Protein AF-A0A9P6TLX1-F1 (afdb_monomer)

Nearest PDB structures (foldseek):
  4yhc-assembly1_A  TM=6.000E-01  e=4.488E-01  Schizosaccharomyces pombe 972h-
  5grs-assembly1_A  TM=6.109E-01  e=4.770E-01  Schizosaccharomyces pombe 972h-
  4yhc-assembly2_B  TM=6.055E-01  e=6.467E-01  Schizosaccharomyces pombe 972h-
  7rj5-assembly1_G  TM=3.413E-01  e=8.250E-01  Escherichia coli
  7xmj-assembly1_A  TM=4.440E-01  e=4.269E+00  Lactococcus lactis subsp. lactis KF147

Foldseek 3Di:
DDDDDPVNVVVVVVVVVVVVVLVVVVVVVVVVVVVVVVVVVVVVVVLVVVVVVVVVCVVPDDDDPCCVVVVVVVVVVNVVVVVVVVVVVVVVVVVVVVVVVCVVVVVDPVVVVVVVVVVVVVVVVVVVVVVVPDPCPVVVVVVVVVVVVVVVVVVPDDDDPPPPPPPDPQVLVVLVVVCVVPPQDPPWPKDKDWPAPWDDDPFFIWTWMWIDTPQFKIKIWTWTAGPVVQFIDTPDMDIFFPPDDPVCVPDPPQPCVLVVVQVVLVVVQLVVLRVDGHSSSSSLVVLLVSLRNCQQPAAQPQPRHGQHDPDPRPPGHGSKFFDADVVVVVVCVVDPPPPPPPHTGRIHRPVRVVVVVVVVVD

Radius of gyration: 26.81 Å; Cα contacts (8 Å, |Δi|>4): 297; chains: 1; bounding box: 65×45×90 Å

Mean predicted aligned error: 18.92 Å

Sequence (362 aa):
MTTRTLAELEQDIANLEQSLFTASALYFISVFILLLLTGWYKQVSEIRSSLKHFSQLVQEEEKKPNYVNAFTDRLTTVKRELNRLSSETEGLKGTLEYAQQAAEANTFDWPMIKQEIDKDMAEQMNRYEAEKDKPKEVGAVIKSNVDAIYRQISSVVPGRPSSLSAVRSSFITTHIHQWMTSEKPQHVLMHVSYDTPERETFAGSICRVKVSIFKALTAILDLEYDHTSNSLVVHQYEMRSPKEDVSLMVLPNFNTNDTCLLDLLINAALNDMTLTTARESLFCILHWLSSYYNLFVEPCCRCHKRLQFDSPQYKYLPPIVRTWDQKKVANQSDRNLSLTHNTVGLAYHIRCFIERGKVTAQ

Secondary structure (DSSP, 8-state):
-----HHHHHHHHHHHHHHHHHHHHHHHHHHHHHHHHHHHHHHHHHHHHHHHHHHHHHHH----TTHHHHHHHHHHHHHHHHHHHHHHHHHHHHHHHHHHHHHHTT---HHHHHHHHHHHHHHHHHHHHHHHSS-SHHHHHHHHHHHHHHHHHHH------TT--S----HHHHHHHHIIIIIS-TT--EEEEEEEEEEE-SSEEEEEEEEEETTTEEEEEEEEEETTTTEEEEEEEEEE-TT--GGGTT-TTS-HHHHHHHHHHHHHHHHHHTTS-HHHHHHHHHHHHHGGGGTTTSBPTTT--B-----TT-SSS-SEEEE--HHHHHTTTTS-----TTSS-EEEEHHHHHHHHHHTT-

Structure (mmCIF, N/CA/C/O backbone):
data_AF-A0A9P6TLX1-F1
#
_entry.id   AF-A0A9P6TLX1-F1
#
loop_
_atom_site.group_PDB
_atom_site.id
_atom_site.type_symbol
_atom_site.label_atom_id
_atom_site.label_alt_id
_atom_site.label_comp_id
_atom_site.label_asym_id
_atom_site.label_entity_id
_atom_site.label_seq_id
_atom_site.pdbx_PDB_ins_code
_atom_site.Cartn_x
_atom_site.Cartn_y
_atom_site.Cartn_z
_atom_site.occupancy
_atom_site.B_iso_or_equiv
_atom_site.auth_seq_id
_atom_site.auth_comp_id
_atom_site.auth_asym_id
_atom_site.auth_atom_id
_atom_site.pdbx_PDB_model_num
ATOM 1 N N . MET A 1 1 ? 27.155 14.231 -53.778 1.00 43.56 1 MET A N 1
ATOM 2 C CA . MET A 1 1 ? 27.490 13.438 -52.579 1.00 43.56 1 MET A CA 1
ATOM 3 C C . MET A 1 1 ? 28.767 14.018 -52.007 1.00 43.56 1 MET A C 1
ATOM 5 O O . MET A 1 1 ? 29.822 13.820 -52.589 1.00 43.56 1 MET A O 1
ATOM 9 N N . THR A 1 2 ? 28.660 14.841 -50.969 1.00 51.84 2 THR A N 1
ATOM 10 C CA . THR A 1 2 ? 29.812 15.419 -50.270 1.00 51.84 2 THR A CA 1
ATOM 11 C C . THR A 1 2 ? 30.403 14.348 -49.362 1.00 51.84 2 THR A C 1
ATOM 13 O O . THR A 1 2 ? 29.775 13.921 -48.397 1.00 51.84 2 THR A O 1
ATOM 16 N N . THR A 1 3 ? 31.582 13.848 -49.719 1.00 55.00 3 THR A N 1
ATOM 17 C CA . THR A 1 3 ? 32.346 12.913 -48.893 1.00 55.00 3 THR A CA 1
ATOM 18 C C . THR A 1 3 ? 32.903 13.676 -47.699 1.00 55.00 3 THR A C 1
ATOM 20 O O . THR A 1 3 ? 33.810 14.489 -47.870 1.00 55.00 3 THR A O 1
ATOM 23 N N . ARG A 1 4 ? 32.330 13.441 -46.514 1.00 72.94 4 ARG A N 1
ATOM 24 C CA . ARG A 1 4 ? 32.876 13.948 -45.252 1.00 72.94 4 ARG A CA 1
ATOM 25 C C . ARG A 1 4 ? 34.281 13.398 -45.044 1.00 72.94 4 ARG A C 1
ATOM 27 O O . ARG A 1 4 ? 34.541 12.227 -45.325 1.00 72.94 4 ARG A O 1
ATOM 34 N N . THR A 1 5 ? 35.178 14.255 -44.589 1.00 85.38 5 THR A N 1
ATOM 35 C CA . THR A 1 5 ? 36.565 13.872 -44.324 1.00 85.38 5 THR A CA 1
ATOM 36 C C . THR A 1 5 ? 36.666 13.133 -42.989 1.00 85.38 5 THR A C 1
ATOM 38 O O . THR A 1 5 ? 35.830 13.306 -42.103 1.00 85.38 5 THR A O 1
ATOM 41 N N . LEU A 1 6 ? 37.693 12.295 -42.834 1.00 71.62 6 LEU A N 1
ATOM 42 C CA . LEU A 1 6 ? 37.943 11.552 -41.592 1.00 71.62 6 LEU A CA 1
ATOM 43 C C . LEU A 1 6 ? 38.061 12.490 -40.375 1.00 71.62 6 LEU A C 1
ATOM 45 O O . LEU A 1 6 ? 37.517 12.189 -39.320 1.00 71.62 6 LEU A O 1
ATOM 49 N N . ALA A 1 7 ? 38.668 13.665 -40.563 1.00 78.69 7 ALA A N 1
ATOM 50 C CA . ALA A 1 7 ? 38.810 14.684 -39.524 1.00 78.69 7 ALA A CA 1
ATOM 51 C C . ALA A 1 7 ? 37.461 15.267 -39.056 1.00 78.69 7 ALA A C 1
ATOM 53 O O . ALA A 1 7 ? 37.285 15.550 -37.875 1.00 78.69 7 ALA A O 1
ATOM 54 N N . GLU A 1 8 ? 36.483 15.418 -39.956 1.00 74.88 8 GLU A N 1
ATOM 55 C CA . GLU A 1 8 ? 35.132 15.872 -39.587 1.00 74.88 8 GLU A CA 1
ATOM 56 C C . GLU A 1 8 ? 34.390 14.813 -38.760 1.00 74.88 8 GLU A C 1
ATOM 58 O O . GLU A 1 8 ? 33.648 15.150 -37.842 1.00 74.88 8 GLU A O 1
ATOM 63 N N . LEU A 1 9 ? 34.618 13.529 -39.053 1.00 64.44 9 LEU A N 1
ATOM 64 C CA . LEU A 1 9 ? 34.067 12.412 -38.284 1.00 64.44 9 LEU A CA 1
ATOM 65 C C . LEU A 1 9 ? 34.686 12.310 -36.885 1.00 64.44 9 LEU A C 1
ATOM 67 O O . LEU A 1 9 ? 33.959 12.096 -35.919 1.00 64.44 9 LEU A O 1
ATOM 71 N N . GLU A 1 10 ? 35.999 12.495 -36.758 1.00 73.19 10 GLU A N 1
ATOM 72 C CA . GLU A 1 10 ? 36.687 12.500 -35.460 1.00 73.19 10 GLU A CA 1
ATOM 73 C C . GLU A 1 10 ? 36.235 13.675 -34.581 1.00 73.19 10 GLU A C 1
ATOM 75 O O . GLU A 1 10 ? 35.976 13.493 -33.390 1.00 73.19 10 GLU A O 1
ATOM 80 N N . GLN A 1 11 ? 36.045 14.859 -35.173 1.00 77.75 11 GLN A N 1
ATOM 81 C CA . GLN A 1 11 ? 35.513 16.020 -34.459 1.00 77.75 11 GLN A CA 1
ATOM 82 C C . GLN A 1 11 ? 34.060 15.807 -34.003 1.00 77.75 11 GLN A C 1
ATOM 84 O O . GLN A 1 11 ? 33.708 16.169 -32.880 1.00 77.75 11 GLN A O 1
ATOM 89 N N . ASP A 1 12 ? 33.215 15.200 -34.843 1.00 69.12 12 ASP A N 1
ATOM 90 C CA . ASP A 1 12 ? 31.830 14.871 -34.488 1.00 69.12 12 ASP A CA 1
ATOM 91 C C . ASP A 1 12 ? 31.769 13.850 -33.333 1.00 69.12 12 ASP A C 1
ATOM 93 O O . ASP A 1 12 ? 30.927 13.979 -32.442 1.00 69.12 12 ASP A O 1
ATOM 97 N N . ILE A 1 13 ? 32.684 12.872 -33.301 1.00 68.38 13 ILE A N 1
ATOM 98 C CA . ILE A 1 13 ? 32.798 11.892 -32.207 1.00 68.38 13 ILE A CA 1
ATOM 99 C C . ILE A 1 13 ? 33.227 12.577 -30.904 1.00 68.38 13 ILE A C 1
ATOM 101 O O . ILE A 1 13 ? 32.569 12.383 -29.884 1.00 68.38 13 ILE A O 1
ATOM 105 N N . ALA A 1 14 ? 34.249 13.436 -30.936 1.00 72.44 14 ALA A N 1
ATOM 106 C CA . ALA A 1 14 ? 34.689 14.179 -29.752 1.00 72.44 14 ALA A CA 1
ATOM 107 C C . ALA A 1 14 ? 33.572 15.083 -29.188 1.00 72.44 14 ALA A C 1
ATOM 109 O O . ALA A 1 14 ? 33.345 15.137 -27.977 1.00 72.44 14 ALA A O 1
ATOM 110 N N . ASN A 1 15 ? 32.806 15.739 -30.067 1.00 66.75 15 ASN A N 1
ATOM 111 C CA . ASN A 1 15 ? 31.657 16.558 -29.675 1.00 66.75 15 ASN A CA 1
ATOM 112 C C . ASN A 1 15 ? 30.532 15.716 -29.038 1.00 66.75 15 ASN A C 1
ATOM 114 O O . ASN A 1 15 ? 29.885 16.157 -28.080 1.00 66.75 15 ASN A O 1
ATOM 118 N N . LEU A 1 16 ? 30.295 14.503 -29.549 1.00 56.44 16 LEU A N 1
ATOM 119 C CA . LEU A 1 16 ? 29.327 13.555 -28.990 1.00 56.44 16 LEU A CA 1
ATOM 120 C C . LEU A 1 16 ? 29.764 13.031 -27.620 1.00 56.44 16 LEU A C 1
ATOM 122 O O . LEU A 1 16 ? 28.940 12.991 -26.709 1.00 56.44 16 LEU A O 1
ATOM 126 N N . GLU A 1 17 ? 31.038 12.686 -27.444 1.00 60.56 17 GLU A N 1
ATOM 127 C CA . GLU A 1 17 ? 31.587 12.246 -26.155 1.00 60.56 17 GLU A CA 1
ATOM 128 C C . GLU A 1 17 ? 31.472 13.343 -25.093 1.00 60.56 17 GLU A C 1
ATOM 130 O O . GLU A 1 17 ? 31.015 13.084 -23.978 1.00 60.56 17 GLU A O 1
ATOM 135 N N . GLN A 1 18 ? 31.775 14.592 -25.450 1.00 60.31 18 GLN A N 1
ATOM 136 C CA . GLN A 1 18 ? 31.642 15.727 -24.538 1.00 60.31 18 GLN A CA 1
ATOM 137 C C . GLN A 1 18 ? 30.174 16.043 -24.195 1.00 60.31 18 GLN A C 1
ATOM 139 O O . GLN A 1 18 ? 29.848 16.369 -23.047 1.00 60.31 18 GLN A O 1
ATOM 144 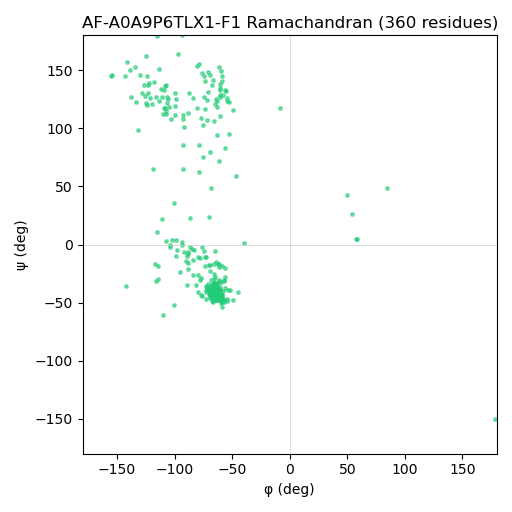N N . SER A 1 19 ? 29.259 15.880 -25.154 1.00 57.75 19 SER A N 1
ATOM 145 C CA . SER A 1 19 ? 27.812 16.021 -24.925 1.00 57.75 19 SER A CA 1
ATOM 146 C C . SER A 1 19 ? 27.257 14.900 -24.036 1.00 57.75 19 SER A C 1
ATOM 148 O O . SER A 1 19 ? 26.428 15.138 -23.158 1.00 57.75 19 SER A O 1
ATOM 150 N N . LEU A 1 20 ? 27.742 13.668 -24.214 1.00 51.44 20 LEU A N 1
ATOM 151 C CA . LEU A 1 20 ? 27.371 12.528 -23.377 1.00 51.44 20 LEU A CA 1
ATOM 152 C C . LEU A 1 20 ? 27.901 12.697 -21.943 1.00 51.44 20 LEU A C 1
ATOM 154 O O . LEU A 1 20 ? 27.193 12.417 -20.975 1.00 51.44 20 LEU A O 1
ATOM 158 N N . PHE A 1 21 ? 29.123 13.214 -21.804 1.00 59.19 21 PHE A N 1
ATOM 159 C CA . PHE A 1 21 ? 29.756 13.475 -20.515 1.00 59.19 21 PHE A CA 1
ATOM 160 C C . PHE A 1 21 ? 29.020 14.566 -19.725 1.00 59.19 21 PHE A C 1
ATOM 162 O O . PHE A 1 21 ? 28.679 14.364 -18.559 1.00 59.19 21 PHE A O 1
ATOM 169 N N . THR A 1 22 ? 28.676 15.684 -20.367 1.00 56.53 22 THR A N 1
ATOM 170 C CA . THR A 1 22 ? 27.890 16.767 -19.745 1.00 56.53 22 THR A CA 1
ATOM 171 C C . THR A 1 22 ? 26.482 16.320 -19.343 1.00 56.53 22 THR A C 1
ATOM 173 O O . THR A 1 22 ? 26.033 16.633 -18.239 1.00 56.53 22 THR A O 1
ATOM 176 N N . ALA A 1 23 ? 25.811 15.510 -20.169 1.00 51.44 23 ALA A N 1
ATOM 177 C CA . ALA A 1 23 ? 24.531 14.898 -19.809 1.00 51.44 23 ALA A CA 1
ATOM 178 C C . ALA A 1 23 ? 24.647 13.965 -18.589 1.00 51.44 23 ALA A C 1
ATOM 180 O O . ALA A 1 23 ? 23.774 13.971 -17.719 1.00 51.44 23 ALA A O 1
ATOM 181 N N . SER A 1 24 ? 25.739 13.198 -18.484 1.00 52.19 24 SER A N 1
ATOM 182 C CA . SER A 1 24 ? 25.990 12.337 -17.324 1.00 52.19 24 SER A CA 1
ATOM 183 C C . SER A 1 24 ? 26.257 13.143 -16.045 1.00 52.19 24 SER A C 1
ATOM 185 O O . SER A 1 24 ? 25.710 12.817 -14.994 1.00 52.19 24 SER A O 1
ATOM 187 N N . ALA A 1 25 ? 27.002 14.250 -16.132 1.00 53.91 25 ALA A N 1
ATOM 188 C CA . ALA A 1 25 ? 27.287 15.126 -14.997 1.00 53.91 25 ALA A CA 1
ATOM 189 C C . ALA A 1 25 ? 26.014 15.804 -14.461 1.00 53.91 25 ALA A C 1
ATOM 191 O O . ALA A 1 25 ? 25.768 15.792 -13.255 1.00 53.91 25 ALA A O 1
ATOM 192 N N . LEU A 1 26 ? 25.152 16.311 -15.351 1.00 55.75 26 LEU A N 1
ATOM 193 C CA . LEU A 1 26 ? 23.843 16.861 -14.976 1.00 55.75 26 LEU A CA 1
ATOM 194 C C . LEU A 1 26 ? 22.947 15.807 -14.309 1.00 55.75 26 LEU A C 1
ATOM 196 O O . LEU A 1 26 ? 22.238 16.113 -13.349 1.00 55.75 26 LEU A O 1
ATOM 200 N N . TYR A 1 27 ? 23.015 14.555 -14.769 1.00 54.84 27 TYR A N 1
ATOM 201 C CA . TYR A 1 27 ? 22.308 13.442 -14.142 1.00 54.84 27 TYR A CA 1
ATOM 202 C C . TYR A 1 27 ? 22.817 13.171 -12.717 1.00 54.84 27 TYR A C 1
ATOM 204 O O . TYR A 1 27 ? 22.006 13.111 -11.794 1.00 54.84 27 TYR A O 1
ATOM 212 N N . PHE A 1 28 ? 24.134 13.096 -12.495 1.00 52.78 28 PHE A N 1
ATOM 213 C CA . PHE A 1 28 ? 24.703 12.905 -11.152 1.00 52.78 28 PHE A CA 1
ATOM 214 C C . PHE A 1 28 ? 24.374 14.055 -10.194 1.00 52.78 28 PHE A C 1
ATOM 216 O O . PHE A 1 28 ? 24.001 13.798 -9.049 1.00 52.78 28 PHE A O 1
ATOM 223 N N . ILE A 1 29 ? 24.423 15.304 -10.665 1.00 57.22 29 ILE A N 1
ATOM 224 C CA . ILE A 1 29 ? 24.009 16.475 -9.878 1.00 57.22 29 ILE A CA 1
ATOM 225 C C . ILE A 1 29 ? 22.524 16.362 -9.502 1.00 57.22 29 ILE A C 1
ATOM 227 O O . ILE A 1 29 ? 22.170 16.562 -8.342 1.00 57.22 29 ILE A O 1
ATOM 231 N N . SER A 1 30 ? 21.654 15.963 -10.437 1.00 54.34 30 SER A N 1
ATOM 232 C CA . SER A 1 30 ? 20.223 15.777 -10.154 1.00 54.34 30 SER A CA 1
ATOM 233 C C . SER A 1 30 ? 19.955 14.678 -9.116 1.00 54.34 30 SER A C 1
ATOM 235 O O . SER A 1 30 ? 19.108 14.855 -8.242 1.00 54.34 30 SER A O 1
ATOM 237 N N . VAL A 1 31 ? 20.714 13.576 -9.160 1.00 53.16 31 VAL A N 1
ATOM 238 C CA . VAL A 1 31 ? 20.614 12.464 -8.201 1.00 53.16 31 VAL A CA 1
ATOM 239 C C . VAL A 1 31 ? 21.114 12.890 -6.822 1.00 53.16 31 VAL A C 1
ATOM 241 O O . VAL A 1 31 ? 20.471 12.585 -5.821 1.00 53.16 31 VAL A O 1
ATOM 244 N N . PHE A 1 32 ? 22.217 13.638 -6.755 1.00 59.06 32 PHE A N 1
ATOM 245 C CA . PHE A 1 32 ? 22.746 14.166 -5.500 1.00 59.06 32 PHE A CA 1
ATOM 246 C C . PHE A 1 32 ? 21.782 15.171 -4.853 1.00 59.06 32 PHE A C 1
ATOM 248 O O . PHE A 1 32 ? 21.512 15.082 -3.656 1.00 59.06 32 PHE A O 1
ATOM 255 N N . ILE A 1 33 ? 21.175 16.059 -5.650 1.00 60.38 33 ILE A N 1
ATOM 256 C CA . ILE A 1 33 ? 20.108 16.961 -5.192 1.00 60.38 33 ILE A CA 1
ATOM 257 C C . ILE A 1 33 ? 18.911 16.156 -4.673 1.00 60.38 33 ILE A C 1
ATOM 259 O O . ILE A 1 33 ? 18.390 16.471 -3.607 1.00 60.38 33 ILE A O 1
ATOM 263 N N . LEU A 1 34 ? 18.492 15.089 -5.365 1.00 55.72 34 LEU A N 1
ATOM 264 C CA . LEU A 1 34 ? 17.408 14.220 -4.895 1.00 55.72 34 LEU A CA 1
ATOM 265 C C . LEU A 1 34 ? 17.742 13.550 -3.554 1.00 55.72 34 LEU A C 1
ATOM 267 O O . LEU A 1 34 ? 16.900 13.537 -2.659 1.00 55.72 34 LEU A O 1
ATOM 271 N N . LEU A 1 35 ? 18.963 13.040 -3.383 1.00 52.59 35 LEU A N 1
ATOM 272 C CA . LEU A 1 35 ? 19.410 12.432 -2.126 1.00 52.59 35 LEU A CA 1
ATOM 273 C C . LEU A 1 35 ? 19.424 13.455 -0.980 1.00 52.59 35 LEU A C 1
ATOM 275 O O . LEU A 1 35 ? 18.882 13.174 0.091 1.00 52.59 35 LEU A O 1
ATOM 279 N N . LEU A 1 36 ? 19.932 14.667 -1.220 1.00 56.72 36 LEU A N 1
ATOM 280 C CA . LEU A 1 36 ? 19.876 15.764 -0.249 1.00 56.72 36 LEU A CA 1
ATOM 281 C C . LEU A 1 36 ? 18.432 16.145 0.104 1.00 56.72 36 LEU A C 1
ATOM 283 O O . LEU A 1 36 ? 18.104 16.291 1.282 1.00 56.72 36 LEU A O 1
ATOM 287 N N . LEU A 1 37 ? 17.544 16.231 -0.891 1.00 55.22 37 LEU A N 1
ATOM 288 C CA . LEU A 1 37 ? 16.126 16.523 -0.680 1.00 55.22 37 LEU A CA 1
ATOM 289 C C . LEU A 1 37 ? 15.418 15.416 0.110 1.00 55.22 37 LEU A C 1
ATOM 291 O O . LEU A 1 37 ? 14.576 15.733 0.943 1.00 55.22 37 LEU A O 1
ATOM 295 N N . THR A 1 38 ? 15.760 14.138 -0.087 1.00 54.38 38 THR A N 1
ATOM 296 C CA . THR A 1 38 ? 15.181 13.035 0.707 1.00 54.38 38 THR A CA 1
ATOM 297 C C . THR A 1 38 ? 15.646 13.053 2.164 1.00 54.38 38 THR A C 1
ATOM 299 O O . THR A 1 38 ? 14.831 12.850 3.066 1.00 54.38 38 THR A O 1
ATOM 302 N N . GLY A 1 39 ? 16.925 13.362 2.414 1.00 59.72 39 GLY A N 1
ATOM 303 C CA . GLY A 1 39 ? 17.450 13.556 3.768 1.00 59.72 39 GLY A CA 1
ATOM 304 C C . GLY A 1 39 ? 16.779 14.736 4.473 1.00 59.72 39 GLY A C 1
ATOM 305 O O . GLY A 1 39 ? 16.329 14.610 5.613 1.00 59.72 39 GLY A O 1
ATOM 306 N N . TRP A 1 40 ? 16.617 15.849 3.756 1.00 64.12 40 TRP A N 1
ATOM 307 C CA . TRP A 1 40 ? 15.911 17.032 4.243 1.00 64.12 40 TRP A CA 1
ATOM 308 C C . TRP A 1 40 ? 14.426 16.749 4.504 1.00 64.12 40 TRP A C 1
ATOM 310 O O . TRP A 1 40 ? 13.895 17.103 5.554 1.00 64.12 40 TRP A O 1
ATOM 320 N N . TYR A 1 41 ? 13.760 16.025 3.602 1.00 53.66 41 TYR A N 1
ATOM 321 C CA . TYR A 1 41 ? 12.360 15.632 3.754 1.00 53.66 41 TYR A CA 1
ATOM 322 C C . TYR A 1 41 ? 12.138 14.768 5.000 1.00 53.66 41 TYR A C 1
ATOM 324 O O . TYR A 1 41 ? 11.163 14.970 5.724 1.00 53.66 41 TYR A O 1
ATOM 332 N N . LYS A 1 42 ? 13.065 13.849 5.303 1.00 62.09 42 LYS A N 1
ATOM 333 C CA . LYS A 1 42 ? 13.020 13.034 6.523 1.00 62.09 42 LYS A CA 1
ATOM 334 C C . LYS A 1 42 ? 13.105 13.899 7.785 1.00 62.09 42 LYS A C 1
ATOM 336 O O . LYS A 1 42 ? 12.259 13.759 8.665 1.00 62.09 42 LYS A O 1
ATOM 341 N N . GLN A 1 43 ? 14.050 14.839 7.837 1.00 63.03 43 GLN A N 1
ATOM 342 C CA . GLN A 1 43 ? 14.188 15.770 8.964 1.00 63.03 43 GLN A CA 1
ATOM 343 C C . GLN A 1 43 ? 12.948 16.664 9.126 1.00 63.03 43 GLN A C 1
ATOM 345 O O . GLN A 1 43 ? 12.421 16.813 10.227 1.00 63.03 43 GLN A O 1
ATOM 350 N N . VAL A 1 44 ? 12.413 17.205 8.026 1.00 59.09 44 VAL A N 1
ATOM 351 C CA . VAL A 1 44 ? 11.178 18.009 8.033 1.00 59.09 44 VAL A CA 1
ATOM 352 C C . VAL A 1 44 ? 9.973 17.186 8.503 1.00 59.09 44 VAL A C 1
ATOM 354 O O . VAL A 1 44 ? 9.141 17.683 9.266 1.00 59.09 44 VAL A O 1
ATOM 357 N N . SER A 1 45 ? 9.884 15.916 8.102 1.00 58.25 45 SER A N 1
ATOM 358 C CA . SER A 1 45 ? 8.836 14.991 8.544 1.00 58.25 45 SER A CA 1
ATOM 359 C C . SER A 1 45 ? 8.917 14.695 10.047 1.00 58.25 45 SER A C 1
ATOM 361 O O . SER A 1 45 ? 7.890 14.703 10.728 1.00 58.25 45 SER A O 1
ATOM 363 N N . GLU A 1 46 ? 10.118 14.497 10.597 1.00 63.62 46 GLU A N 1
ATOM 364 C CA . GLU A 1 46 ? 10.340 14.292 12.038 1.00 63.62 46 GLU A CA 1
ATOM 365 C C . GLU A 1 46 ? 9.931 15.525 12.864 1.00 63.62 46 GLU A C 1
ATOM 367 O O . GLU A 1 46 ? 9.265 15.400 13.898 1.00 63.62 46 GLU A O 1
ATOM 372 N N . ILE A 1 47 ? 10.234 16.731 12.372 1.00 61.75 47 ILE A N 1
ATOM 373 C CA . ILE A 1 47 ? 9.810 17.998 12.992 1.00 61.75 47 ILE A CA 1
ATOM 374 C C . ILE A 1 47 ? 8.292 18.145 12.941 1.00 61.75 47 ILE A C 1
ATOM 376 O O . ILE A 1 47 ? 7.669 18.499 13.940 1.00 61.75 47 ILE A O 1
ATOM 380 N N . ARG A 1 48 ? 7.677 17.857 11.789 1.00 61.56 48 ARG A N 1
ATOM 381 C CA . ARG A 1 48 ? 6.224 17.945 11.610 1.00 61.56 48 ARG A CA 1
ATOM 382 C C . ARG A 1 48 ? 5.490 16.954 12.512 1.00 61.56 48 ARG A C 1
ATOM 384 O O . ARG A 1 48 ? 4.474 17.316 13.100 1.00 61.56 48 ARG A O 1
ATOM 391 N N . SER A 1 49 ? 6.026 15.744 12.656 1.00 62.47 49 SER A N 1
ATOM 392 C CA . SER A 1 49 ? 5.532 14.734 13.595 1.00 62.47 49 SER A CA 1
ATOM 393 C C . SER A 1 49 ? 5.647 15.218 15.045 1.00 62.47 49 SER A C 1
ATOM 395 O O . SER A 1 49 ? 4.661 15.203 15.782 1.00 62.47 49 SER A O 1
ATOM 397 N N . SER A 1 50 ? 6.801 15.777 15.424 1.00 61.72 50 SER A N 1
ATOM 398 C CA . SER A 1 50 ? 7.033 16.345 16.761 1.00 61.72 50 SER A CA 1
ATOM 399 C C . SER A 1 50 ? 6.100 17.523 17.073 1.00 61.72 50 SER A C 1
ATOM 401 O O . SER A 1 50 ? 5.564 17.617 18.175 1.00 61.72 50 SER A O 1
ATOM 403 N N . LEU A 1 51 ? 5.840 18.397 16.095 1.00 58.00 51 LEU A N 1
ATOM 404 C CA . LEU A 1 51 ? 4.884 19.506 16.197 1.00 58.00 51 LEU A CA 1
ATOM 405 C C . LEU A 1 51 ? 3.437 19.023 16.310 1.00 58.00 51 LEU A C 1
ATOM 407 O O . LEU A 1 51 ? 2.668 19.582 17.088 1.00 58.00 51 LEU A O 1
ATOM 411 N N . LYS A 1 52 ? 3.060 17.984 15.558 1.00 64.44 52 LYS A N 1
ATOM 412 C CA . LYS A 1 52 ? 1.723 17.384 15.634 1.00 64.44 52 LYS A CA 1
ATOM 413 C C . LYS A 1 52 ? 1.498 16.733 16.998 1.00 64.44 52 LYS A C 1
ATOM 415 O O . LYS A 1 52 ? 0.473 16.991 17.622 1.00 64.44 52 LYS A O 1
ATOM 420 N N . HIS A 1 53 ? 2.487 15.989 17.496 1.00 64.62 53 HIS A N 1
ATOM 421 C CA . HIS A 1 53 ? 2.450 15.402 18.832 1.00 64.62 53 HIS A CA 1
ATOM 422 C C . HIS A 1 53 ? 2.376 16.482 19.922 1.00 64.62 53 HIS A C 1
ATOM 424 O O . HIS A 1 53 ? 1.566 16.375 20.841 1.00 64.62 53 HIS A O 1
ATOM 430 N N . PHE A 1 54 ? 3.158 17.557 19.790 1.00 58.44 54 PHE A N 1
ATOM 431 C CA . PHE A 1 54 ? 3.095 18.712 20.686 1.00 58.44 54 PHE A CA 1
ATOM 432 C C . PHE A 1 54 ? 1.711 19.375 20.668 1.00 58.44 54 PHE A C 1
ATOM 434 O O . PHE A 1 54 ? 1.155 19.658 21.725 1.00 58.44 54 PHE A O 1
ATOM 441 N N . SER A 1 55 ? 1.122 19.573 19.486 1.00 60.94 55 SER A N 1
ATOM 442 C CA . SER A 1 55 ? -0.221 20.142 19.341 1.00 60.94 55 SER A CA 1
ATOM 443 C C . SER A 1 55 ? -1.303 19.265 19.977 1.00 60.94 55 SER A C 1
ATOM 445 O O . SER A 1 55 ? -2.224 19.804 20.581 1.00 60.94 55 SER A O 1
ATOM 447 N N . GLN A 1 56 ? -1.199 17.939 19.852 1.00 64.19 56 GLN A N 1
ATOM 448 C CA . GLN A 1 56 ? -2.126 16.990 20.478 1.00 64.19 56 GLN A CA 1
ATOM 449 C C . GLN A 1 56 ? -1.987 16.998 22.005 1.00 64.19 56 GLN A C 1
ATOM 451 O O . GLN A 1 56 ? -2.982 17.136 22.707 1.00 64.19 56 GLN A O 1
ATOM 456 N N . LEU A 1 57 ? -0.759 16.993 22.532 1.00 59.31 57 LEU A N 1
ATOM 457 C CA . LEU A 1 57 ? -0.511 17.082 23.977 1.00 59.31 57 LEU A CA 1
ATOM 458 C C . LEU A 1 57 ? -1.050 18.381 24.592 1.00 59.31 57 LEU A C 1
ATOM 460 O O . LEU A 1 57 ? -1.619 18.362 25.679 1.00 59.31 57 LEU A O 1
ATOM 464 N N . VAL A 1 58 ? -0.911 19.508 23.887 1.00 57.94 58 VAL A N 1
ATOM 465 C CA . VAL A 1 58 ? -1.463 20.808 24.312 1.00 57.94 58 VAL A CA 1
ATOM 466 C C . VAL A 1 58 ? -2.996 20.801 24.330 1.00 57.94 58 VAL A C 1
ATOM 468 O O . VAL A 1 58 ? -3.601 21.517 25.126 1.00 57.94 58 VAL A O 1
ATOM 471 N N . GLN A 1 59 ? -3.634 20.006 23.469 1.00 63.06 59 GLN A N 1
ATOM 472 C CA . GLN A 1 59 ? -5.090 19.845 23.443 1.00 63.06 59 GLN A CA 1
ATOM 473 C C . GLN A 1 59 ? -5.600 18.876 24.523 1.00 63.06 59 GLN A C 1
ATOM 475 O O . GLN A 1 59 ? -6.738 19.022 24.967 1.00 63.06 59 GLN A O 1
ATOM 480 N N . GLU A 1 60 ? -4.771 17.924 24.959 1.00 63.31 60 GLU A N 1
ATOM 481 C CA . GLU A 1 60 ? -5.139 16.850 25.891 1.00 63.31 60 GLU A CA 1
ATOM 482 C C . GLU A 1 60 ? -4.814 17.147 27.374 1.00 63.31 60 GLU A C 1
ATOM 484 O O . GLU A 1 60 ? -5.447 16.573 28.261 1.00 63.31 60 GLU A O 1
ATOM 489 N N . GLU A 1 61 ? -3.859 18.034 27.693 1.00 59.22 61 GLU A N 1
ATOM 490 C CA . GLU A 1 61 ? -3.449 18.295 29.086 1.00 59.22 61 GLU A CA 1
ATOM 491 C C . GLU A 1 61 ? -4.400 19.260 29.840 1.00 59.22 61 GLU A C 1
ATOM 493 O O . GLU A 1 61 ? -4.516 20.450 29.535 1.00 59.22 61 GLU A O 1
ATOM 498 N N . GLU A 1 62 ? -5.041 18.772 30.914 1.00 55.28 62 GLU A N 1
ATOM 499 C CA . GLU A 1 62 ? -5.764 19.613 31.881 1.00 55.28 62 GLU A CA 1
ATOM 500 C C . GLU A 1 62 ? -4.822 20.626 32.561 1.00 55.28 62 GLU A C 1
ATOM 502 O O . GLU A 1 62 ? -3.754 20.268 33.066 1.00 55.28 62 GLU A O 1
ATOM 507 N N . LYS A 1 63 ? -5.261 21.894 32.633 1.00 60.84 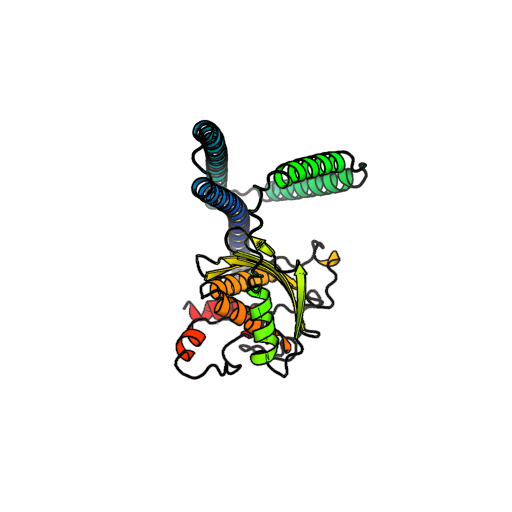63 LYS A N 1
ATOM 508 C CA . LYS A 1 63 ? -4.538 23.075 33.152 1.00 60.84 63 LYS A CA 1
ATOM 509 C C . LYS A 1 63 ? -4.154 22.967 34.639 1.00 60.84 63 LYS A C 1
ATOM 511 O O . LYS A 1 63 ? -4.705 23.660 35.493 1.00 60.84 63 LYS A O 1
ATOM 516 N N . LYS A 1 64 ? -3.186 22.115 34.971 1.00 60.84 64 LYS A N 1
ATOM 517 C CA . LYS A 1 64 ? -2.559 22.043 36.299 1.00 60.84 64 LYS A CA 1
ATOM 518 C C . LYS A 1 64 ? -1.489 23.139 36.445 1.00 60.84 64 LYS A C 1
ATOM 520 O O . LYS A 1 64 ? -0.891 23.541 35.450 1.00 60.84 64 LYS A O 1
ATOM 525 N N . PRO A 1 65 ? -1.183 23.612 37.666 1.00 56.03 65 PRO A N 1
ATOM 526 C CA . PRO A 1 65 ? -0.280 24.752 37.889 1.00 56.03 65 PRO A CA 1
ATOM 527 C C . PRO A 1 65 ? 1.163 24.557 37.381 1.00 56.03 65 PRO A C 1
ATOM 529 O O . PRO A 1 65 ? 1.845 25.540 37.114 1.00 56.03 65 PRO A O 1
ATOM 532 N N . ASN A 1 66 ? 1.616 23.316 37.158 1.00 59.00 66 ASN A N 1
ATOM 533 C CA . ASN A 1 66 ? 2.935 23.021 36.573 1.00 59.00 66 ASN A CA 1
ATOM 534 C C . ASN A 1 66 ? 2.970 23.048 35.030 1.00 59.00 66 ASN A C 1
ATOM 536 O O . ASN A 1 66 ? 4.046 22.913 34.448 1.00 59.00 66 ASN A O 1
ATOM 540 N N . TYR A 1 67 ? 1.825 23.243 34.367 1.00 58.97 67 TYR A N 1
ATOM 541 C CA . TYR A 1 67 ? 1.705 23.259 32.905 1.00 58.97 67 TYR A CA 1
ATOM 542 C C . TYR A 1 67 ? 2.562 24.353 32.264 1.00 58.97 67 TYR A C 1
ATOM 544 O O . TYR A 1 67 ? 3.246 24.106 31.279 1.00 58.97 67 TYR A O 1
ATOM 552 N N . VAL A 1 68 ? 2.581 25.553 32.849 1.00 60.12 68 VAL A N 1
ATOM 553 C CA . VAL A 1 68 ? 3.300 26.700 32.273 1.00 60.12 68 VAL A CA 1
ATOM 554 C C . VAL A 1 68 ? 4.806 26.438 32.209 1.00 60.12 68 VAL A C 1
ATOM 556 O O . VAL A 1 68 ? 5.438 26.755 31.203 1.00 60.12 68 VAL A O 1
ATOM 559 N N . ASN A 1 69 ? 5.373 25.795 33.232 1.00 67.94 69 ASN A N 1
ATOM 560 C CA . ASN A 1 69 ? 6.801 25.481 33.276 1.00 67.94 69 ASN A CA 1
ATOM 561 C C . ASN A 1 69 ? 7.149 24.348 32.299 1.00 67.94 69 ASN A C 1
ATOM 563 O O . ASN A 1 69 ? 8.045 24.512 31.477 1.00 67.94 69 ASN A O 1
ATOM 567 N N . ALA A 1 70 ? 6.375 23.256 32.292 1.00 64.31 70 ALA A N 1
ATOM 568 C CA . ALA A 1 70 ? 6.586 22.148 31.356 1.00 64.31 70 ALA A CA 1
ATOM 569 C C . ALA A 1 70 ? 6.402 22.572 29.885 1.00 64.31 70 ALA A C 1
ATOM 571 O O . ALA A 1 70 ? 7.160 22.154 29.009 1.00 64.31 70 ALA A O 1
ATOM 572 N N . PHE A 1 71 ? 5.425 23.439 29.610 1.00 65.19 71 PHE A N 1
ATOM 573 C CA . PHE A 1 71 ? 5.205 24.032 28.293 1.00 65.19 71 PHE A CA 1
ATOM 574 C C . PHE A 1 71 ? 6.380 24.924 27.877 1.00 65.19 71 PHE A C 1
ATOM 576 O O . PHE A 1 71 ? 6.858 24.823 26.747 1.00 65.19 71 PHE A O 1
ATOM 583 N N . THR A 1 72 ? 6.884 25.755 28.794 1.00 70.38 72 THR A N 1
ATOM 584 C CA . THR A 1 72 ? 8.041 26.629 28.549 1.00 70.38 72 THR A CA 1
ATOM 585 C C . THR A 1 72 ? 9.295 25.809 28.234 1.00 70.38 72 THR A C 1
ATOM 587 O O . THR A 1 72 ? 9.962 26.069 27.232 1.00 70.38 72 THR A O 1
ATOM 590 N N . ASP A 1 73 ? 9.574 24.755 29.000 1.00 70.06 73 ASP A N 1
ATOM 591 C CA . ASP A 1 73 ? 10.733 23.881 28.779 1.00 70.06 73 ASP A CA 1
ATOM 592 C C . ASP A 1 73 ? 10.652 23.146 27.428 1.00 70.06 73 ASP A C 1
ATOM 594 O O . ASP A 1 73 ? 11.624 23.093 26.665 1.00 70.06 73 ASP A O 1
ATOM 598 N N . ARG A 1 74 ? 9.466 22.647 27.060 1.00 66.56 74 ARG A N 1
ATOM 599 C CA . ARG A 1 74 ? 9.242 22.005 25.754 1.00 66.56 74 ARG A CA 1
ATOM 600 C C . ARG A 1 74 ? 9.387 23.001 24.599 1.00 66.56 74 ARG A C 1
ATOM 602 O O . ARG A 1 74 ? 10.060 22.696 23.614 1.00 66.56 74 ARG A O 1
ATOM 609 N N . LEU A 1 75 ? 8.846 24.213 24.734 1.00 67.19 75 LEU A N 1
ATOM 610 C CA . LEU A 1 75 ? 8.969 25.270 23.726 1.00 67.19 75 LEU A CA 1
ATOM 611 C C . LEU A 1 75 ? 10.431 25.700 23.523 1.00 67.19 75 LEU A C 1
ATOM 613 O O . LEU A 1 75 ? 10.868 25.900 22.389 1.00 67.19 75 LEU A O 1
ATOM 617 N N . THR A 1 76 ? 11.215 25.800 24.602 1.00 73.25 76 THR A N 1
ATOM 618 C CA . THR A 1 76 ? 12.652 26.110 24.495 1.00 73.25 76 THR A CA 1
ATOM 619 C C . THR A 1 76 ? 13.435 25.000 23.797 1.00 73.25 76 THR A C 1
ATOM 621 O O . THR A 1 76 ? 14.368 25.296 23.050 1.00 73.25 76 THR A O 1
ATOM 624 N N . THR A 1 77 ? 13.029 23.741 23.972 1.00 73.44 77 THR A N 1
ATOM 625 C CA . THR A 1 77 ? 13.627 22.594 23.277 1.00 73.44 77 THR A CA 1
ATOM 626 C C . THR A 1 77 ? 13.339 22.643 21.778 1.00 73.44 77 THR A C 1
ATOM 628 O O . THR A 1 77 ? 14.274 22.593 20.982 1.00 73.44 77 THR A O 1
ATOM 631 N N . VAL A 1 78 ? 12.077 22.856 21.385 1.00 67.94 78 VAL A N 1
ATOM 632 C CA . VAL A 1 78 ? 11.693 23.011 19.969 1.00 67.94 78 VAL A CA 1
ATOM 633 C C . VAL A 1 78 ? 12.426 24.190 19.326 1.00 67.94 78 VAL A C 1
ATOM 635 O O . VAL A 1 78 ? 12.960 24.066 18.227 1.00 67.94 78 VAL A O 1
ATOM 638 N N . LYS A 1 79 ? 12.520 25.326 20.027 1.00 70.88 79 LYS A N 1
ATOM 639 C CA . LYS A 1 79 ? 13.253 26.504 19.545 1.00 70.88 79 LYS A CA 1
ATOM 640 C C . LYS A 1 79 ? 14.742 26.215 19.325 1.00 70.88 79 LYS A C 1
ATOM 642 O O . LYS A 1 79 ? 15.316 26.701 18.354 1.00 70.88 79 LYS A O 1
ATOM 647 N N . ARG A 1 80 ? 15.374 25.438 20.210 1.00 78.25 80 ARG A N 1
ATOM 648 C CA . ARG A 1 80 ? 16.789 25.057 20.080 1.00 78.25 80 ARG A CA 1
ATOM 649 C C . ARG A 1 80 ? 17.017 24.170 18.857 1.00 78.25 80 ARG A C 1
ATOM 651 O O . ARG A 1 80 ? 17.933 24.451 18.092 1.00 78.25 80 ARG A O 1
ATOM 658 N N . GLU A 1 81 ? 16.167 23.165 18.653 1.00 70.31 81 GLU A N 1
ATOM 659 C CA . GLU A 1 81 ? 16.250 22.289 17.477 1.00 70.31 81 GLU A CA 1
ATOM 660 C C . GLU A 1 81 ? 16.015 23.059 16.176 1.00 70.31 81 GLU A C 1
ATOM 662 O O . GLU A 1 81 ? 16.770 22.896 15.221 1.00 70.31 81 GLU A O 1
ATOM 667 N N . LEU A 1 82 ? 15.039 23.972 16.153 1.00 66.75 82 LEU A N 1
ATOM 668 C CA . LEU A 1 82 ? 14.776 24.810 14.982 1.00 66.75 82 LEU A CA 1
ATOM 669 C C . LEU A 1 82 ? 15.979 25.699 14.634 1.00 66.75 82 LEU A C 1
ATOM 671 O O . LEU A 1 82 ? 16.345 25.820 13.469 1.00 66.75 82 LEU A O 1
ATOM 675 N N . ASN A 1 83 ? 16.632 26.280 15.643 1.00 74.38 83 ASN A N 1
ATOM 676 C CA . ASN A 1 83 ? 17.838 27.082 15.442 1.00 74.38 83 ASN A CA 1
ATOM 677 C C . ASN A 1 83 ? 19.025 26.236 14.956 1.00 74.38 83 ASN A C 1
ATOM 679 O O . ASN A 1 83 ? 19.765 26.684 14.081 1.00 74.38 83 ASN A O 1
ATOM 683 N N . ARG A 1 84 ? 19.196 25.014 15.481 1.00 81.94 84 ARG A N 1
ATOM 684 C CA . ARG A 1 84 ? 20.222 24.069 15.010 1.00 81.94 84 ARG A CA 1
ATOM 685 C C . ARG A 1 84 ? 20.016 23.746 13.529 1.00 81.94 84 ARG A C 1
ATOM 687 O O . ARG A 1 84 ? 20.932 23.920 12.732 1.00 81.94 84 ARG A O 1
ATOM 694 N N . LEU A 1 85 ? 18.797 23.384 13.143 1.00 68.50 85 LEU A N 1
ATOM 695 C CA . LEU A 1 85 ? 18.452 23.076 11.752 1.00 68.50 85 LEU A CA 1
ATOM 696 C C . LEU A 1 85 ? 18.573 24.286 10.825 1.00 68.50 85 LEU A C 1
ATOM 698 O O . LEU A 1 85 ? 19.021 24.150 9.688 1.00 68.50 85 LEU A O 1
ATOM 702 N N . SER A 1 86 ? 18.225 25.482 11.304 1.00 70.88 86 SER A N 1
ATOM 703 C CA . SER A 1 86 ? 18.456 26.718 10.555 1.00 70.88 86 SER A CA 1
ATOM 704 C C . SER A 1 86 ? 19.947 26.924 10.282 1.00 70.88 86 SER A C 1
ATOM 706 O O . SER A 1 86 ? 20.307 27.298 9.170 1.00 70.88 86 SER A O 1
ATOM 708 N N . SER A 1 87 ? 20.820 26.640 11.255 1.00 73.00 87 SER A N 1
ATOM 709 C CA . SER A 1 87 ? 22.272 26.741 11.057 1.00 73.00 87 SER A CA 1
ATOM 710 C C . SER A 1 87 ? 22.826 25.670 10.110 1.00 73.00 87 SER A C 1
ATOM 712 O O . SER A 1 87 ? 23.687 25.970 9.287 1.00 73.00 87 SER A O 1
ATOM 714 N N . GLU A 1 88 ? 22.283 24.450 10.150 1.00 71.25 88 GLU A N 1
ATOM 715 C CA . GLU A 1 88 ? 22.631 23.374 9.210 1.00 71.25 88 GLU A CA 1
ATOM 716 C C . GLU A 1 88 ? 22.178 23.704 7.780 1.00 71.25 88 GLU A C 1
ATOM 718 O O . GLU A 1 88 ? 22.901 23.439 6.822 1.00 71.25 88 GLU A O 1
ATOM 723 N N . THR A 1 89 ? 21.019 24.354 7.635 1.00 67.62 89 THR A N 1
ATOM 724 C CA . THR A 1 89 ? 20.485 24.798 6.338 1.00 67.62 89 THR A CA 1
ATOM 725 C C . THR A 1 89 ? 21.352 25.893 5.716 1.00 67.62 89 THR A C 1
ATOM 727 O O . THR A 1 89 ? 21.639 25.831 4.523 1.00 67.62 89 THR A O 1
ATOM 730 N N . GLU A 1 90 ? 21.822 26.864 6.503 1.00 70.38 90 GLU A N 1
ATOM 731 C CA . GLU A 1 90 ? 22.760 27.888 6.015 1.00 70.38 90 GLU A CA 1
ATOM 732 C C . GLU A 1 90 ? 24.123 27.284 5.628 1.00 70.38 90 GLU A C 1
ATOM 734 O O . GLU A 1 90 ? 24.711 27.680 4.622 1.00 70.38 90 GLU A O 1
ATOM 739 N N . GLY A 1 91 ? 24.598 26.265 6.357 1.00 70.56 91 GLY A N 1
ATOM 740 C CA . GLY A 1 91 ? 25.799 25.511 5.979 1.00 70.56 91 GLY A CA 1
ATOM 741 C C . GLY A 1 91 ? 25.644 24.787 4.636 1.00 70.56 91 GLY A C 1
ATOM 742 O O . GLY A 1 91 ? 26.501 24.905 3.760 1.00 70.56 91 GLY A O 1
ATOM 743 N N . LEU A 1 92 ? 24.514 24.101 4.444 1.00 63.66 92 LEU A N 1
ATOM 744 C CA . LEU A 1 92 ? 24.175 23.412 3.194 1.00 63.66 92 LEU A CA 1
ATOM 745 C C . LEU A 1 92 ? 24.009 24.379 2.021 1.00 63.66 92 LEU A C 1
ATOM 747 O O . LEU A 1 92 ? 24.441 24.067 0.915 1.00 63.66 92 LEU A O 1
ATOM 751 N N . LYS A 1 93 ? 23.422 25.556 2.254 1.00 69.31 93 LYS A N 1
ATOM 752 C CA . LYS A 1 93 ? 23.280 26.606 1.242 1.00 69.31 93 LYS A CA 1
ATOM 753 C C . LYS A 1 93 ? 24.640 27.054 0.708 1.00 69.31 93 LYS A C 1
ATOM 755 O O . LYS A 1 93 ? 24.810 27.104 -0.504 1.00 69.31 93 LYS A O 1
ATOM 760 N N . GLY A 1 94 ? 25.624 27.275 1.583 1.00 71.44 94 GLY A N 1
ATOM 761 C CA . GLY A 1 94 ? 26.990 27.604 1.163 1.00 71.44 94 GLY A CA 1
ATOM 762 C C . GLY A 1 94 ? 27.651 26.488 0.346 1.00 71.44 94 GLY A C 1
ATOM 763 O O . GLY A 1 94 ? 28.302 26.757 -0.662 1.00 71.44 94 GLY A O 1
ATOM 764 N N . THR A 1 95 ? 27.441 25.221 0.723 1.00 68.62 95 THR A N 1
ATOM 765 C CA . THR A 1 95 ? 27.919 24.070 -0.065 1.00 68.62 95 THR A CA 1
ATOM 766 C C . THR A 1 95 ? 27.236 23.987 -1.431 1.00 68.62 95 THR A C 1
ATOM 768 O O . THR A 1 95 ? 27.892 23.677 -2.424 1.00 68.62 95 THR A O 1
ATOM 771 N N . LEU A 1 96 ? 25.937 24.289 -1.501 1.00 60.38 96 LEU A N 1
ATOM 772 C CA . LEU A 1 96 ? 25.167 24.275 -2.742 1.00 60.38 96 LEU A CA 1
ATOM 773 C C . LEU A 1 96 ? 25.586 25.416 -3.681 1.00 60.38 96 LEU A C 1
ATOM 775 O O . LEU A 1 96 ? 25.771 25.183 -4.870 1.00 60.38 96 LEU A O 1
ATOM 779 N N . GLU A 1 97 ? 25.788 26.623 -3.146 1.00 71.25 97 GLU A N 1
ATOM 780 C CA . GLU A 1 97 ? 26.287 27.787 -3.889 1.00 71.25 97 GLU A CA 1
ATOM 781 C C . GLU A 1 97 ? 27.707 27.542 -4.420 1.00 71.25 97 GLU A C 1
ATOM 783 O O . GLU A 1 97 ? 27.988 27.835 -5.581 1.00 71.25 97 GLU A O 1
ATOM 788 N N . TYR A 1 98 ? 28.585 26.930 -3.616 1.00 70.81 98 TYR A N 1
ATOM 789 C CA . TYR A 1 98 ? 29.918 26.518 -4.060 1.00 70.81 98 TYR A CA 1
ATOM 790 C C . TYR A 1 98 ? 29.855 25.462 -5.171 1.00 70.81 98 TYR A C 1
ATOM 792 O O . TYR A 1 98 ? 30.524 25.601 -6.194 1.00 70.81 98 TYR A O 1
ATOM 800 N N . ALA A 1 99 ? 29.029 24.425 -5.003 1.00 63.69 99 ALA A N 1
ATOM 801 C CA . ALA A 1 99 ? 28.844 23.390 -6.017 1.00 63.69 99 ALA A CA 1
ATOM 802 C C . ALA A 1 99 ? 28.267 23.966 -7.319 1.00 63.69 99 ALA A C 1
ATOM 804 O O . ALA A 1 99 ? 28.687 23.567 -8.403 1.00 63.69 99 ALA A O 1
ATOM 805 N N . GLN A 1 100 ? 27.352 24.934 -7.225 1.00 64.56 100 GLN A N 1
ATOM 806 C CA . GLN A 1 100 ? 26.802 25.636 -8.379 1.00 64.56 100 GLN A CA 1
ATOM 807 C C . GLN A 1 100 ? 27.872 26.475 -9.094 1.00 64.56 100 GLN A C 1
ATOM 809 O O . GLN A 1 100 ? 28.014 26.359 -10.309 1.00 64.56 100 GLN A O 1
ATOM 814 N N . GLN A 1 101 ? 28.676 27.252 -8.363 1.00 72.06 101 GLN A N 1
ATOM 815 C CA . GLN A 1 101 ? 29.770 28.040 -8.948 1.00 72.06 101 GLN A CA 1
ATOM 816 C C . GLN A 1 101 ? 30.845 27.153 -9.594 1.00 72.06 101 GLN A C 1
ATOM 818 O O . GLN A 1 101 ? 31.317 27.450 -10.690 1.00 72.06 101 GLN A O 1
ATOM 823 N N . ALA A 1 102 ? 31.206 26.037 -8.953 1.00 66.44 102 ALA A N 1
ATOM 824 C CA . ALA A 1 102 ? 32.148 25.062 -9.502 1.00 66.44 102 ALA A CA 1
ATOM 825 C C . ALA A 1 102 ? 31.605 24.371 -10.768 1.00 66.44 102 ALA A C 1
ATOM 827 O O . ALA A 1 102 ? 32.371 24.100 -11.697 1.00 66.44 102 ALA A O 1
ATOM 828 N N . ALA A 1 103 ? 30.288 24.142 -10.834 1.00 61.47 103 ALA A N 1
ATOM 829 C CA . ALA A 1 103 ? 29.614 23.616 -12.017 1.00 61.47 103 ALA A CA 1
ATOM 830 C C . ALA A 1 103 ? 29.578 24.613 -13.173 1.00 61.47 103 ALA A C 1
ATOM 832 O O . ALA A 1 103 ? 29.886 24.241 -14.303 1.00 61.47 103 ALA A O 1
ATOM 833 N N . GLU A 1 104 ? 29.258 25.876 -12.896 1.00 65.25 104 GLU A N 1
ATOM 834 C CA . GLU A 1 104 ? 29.241 26.948 -13.896 1.00 65.25 104 GLU A CA 1
ATOM 835 C C . GLU A 1 104 ? 30.646 27.234 -14.454 1.00 65.25 104 GLU A C 1
ATOM 837 O O . GLU A 1 104 ? 30.795 27.501 -15.646 1.00 65.25 104 GLU A O 1
ATOM 842 N N . ALA A 1 105 ? 31.688 27.109 -13.626 1.00 77.00 105 ALA A N 1
ATOM 843 C CA . ALA A 1 105 ? 33.083 27.259 -14.040 1.00 77.00 105 ALA A CA 1
ATOM 844 C C . ALA A 1 105 ? 33.663 26.015 -14.745 1.00 77.00 105 ALA A C 1
ATOM 846 O O . ALA A 1 105 ? 34.749 26.090 -15.319 1.00 77.00 105 ALA A O 1
ATOM 847 N N . ASN A 1 106 ? 32.960 24.875 -14.719 1.00 67.19 106 ASN A N 1
ATOM 848 C CA . ASN A 1 106 ? 33.423 23.581 -15.232 1.00 67.19 106 ASN A CA 1
ATOM 849 C C . ASN A 1 106 ? 34.786 23.135 -14.646 1.00 67.19 106 ASN A C 1
ATOM 851 O O . ASN A 1 106 ? 35.535 22.382 -15.268 1.00 67.19 106 ASN A O 1
ATOM 855 N N . THR A 1 107 ? 35.113 23.608 -13.440 1.00 65.44 107 THR A N 1
ATOM 856 C CA . THR A 1 107 ? 36.383 23.375 -12.729 1.00 65.44 107 THR A CA 1
ATOM 857 C C . THR A 1 107 ? 36.246 22.290 -11.664 1.00 65.44 107 THR A C 1
ATOM 859 O O . THR A 1 107 ? 36.822 22.393 -10.582 1.00 65.44 107 THR A O 1
ATOM 862 N N . PHE A 1 108 ? 35.447 21.256 -11.924 1.00 64.38 108 PHE A N 1
ATOM 863 C CA . PHE A 1 108 ? 35.383 20.120 -11.012 1.00 64.38 108 PHE A CA 1
ATOM 864 C C . PHE A 1 108 ? 36.658 19.284 -11.133 1.00 64.38 108 PHE A C 1
ATOM 866 O O . PHE A 1 108 ? 36.928 18.683 -12.174 1.00 64.38 108 PHE A O 1
ATOM 873 N N . ASP A 1 109 ? 37.425 19.219 -10.045 1.00 68.50 109 ASP A N 1
ATOM 874 C CA . ASP A 1 109 ? 38.540 18.286 -9.893 1.00 68.50 109 ASP A CA 1
ATOM 875 C C . ASP A 1 109 ? 37.983 16.877 -9.628 1.00 68.50 109 ASP A C 1
ATOM 877 O O . ASP A 1 109 ? 37.927 16.373 -8.505 1.00 68.50 109 ASP A O 1
ATOM 881 N N . TRP A 1 110 ? 37.469 16.259 -10.692 1.00 65.38 110 TRP A N 1
ATOM 882 C CA . TRP A 1 110 ? 36.908 14.910 -10.665 1.00 65.38 110 TRP A CA 1
ATOM 883 C C . TRP A 1 110 ? 37.863 13.854 -10.092 1.00 65.38 110 TRP A C 1
ATOM 885 O O . TRP A 1 110 ? 37.381 12.990 -9.357 1.00 65.38 110 TRP A O 1
ATOM 895 N N . PRO A 1 111 ? 39.183 13.892 -10.372 1.00 71.19 111 PRO A N 1
ATOM 896 C CA . PRO A 1 111 ? 40.149 13.039 -9.687 1.00 71.19 111 PRO A CA 1
ATOM 897 C C . PRO A 1 111 ? 40.094 13.170 -8.163 1.00 71.19 111 PRO A C 1
ATOM 899 O O . PRO A 1 111 ? 40.024 12.148 -7.483 1.00 71.19 111 PRO A O 1
ATOM 902 N N . MET A 1 112 ? 40.053 14.396 -7.631 1.00 73.00 112 MET A N 1
ATOM 903 C CA . MET A 1 112 ? 39.945 14.635 -6.189 1.00 73.00 112 MET A CA 1
ATOM 904 C C . MET A 1 112 ? 38.608 14.132 -5.624 1.00 73.00 112 MET A C 1
ATOM 906 O O . MET A 1 112 ? 38.592 13.443 -4.607 1.00 73.00 112 MET A O 1
ATOM 910 N N . ILE A 1 113 ? 37.484 14.423 -6.289 1.00 59.50 113 ILE A N 1
ATOM 911 C CA . ILE A 1 113 ? 36.149 13.975 -5.847 1.00 59.50 113 ILE A CA 1
ATOM 912 C C . ILE A 1 113 ? 36.081 12.446 -5.807 1.00 59.50 113 ILE A C 1
ATOM 914 O O . ILE A 1 113 ? 35.601 11.864 -4.836 1.00 59.50 113 ILE A O 1
ATOM 918 N N . LYS A 1 114 ? 36.594 11.783 -6.847 1.00 60.84 114 LYS A N 1
ATOM 919 C CA . LYS A 1 114 ? 36.653 10.322 -6.911 1.00 60.84 114 LYS A CA 1
ATOM 920 C C . LYS A 1 114 ? 37.539 9.750 -5.804 1.00 60.84 114 LYS A C 1
ATOM 922 O O . LYS A 1 114 ? 37.143 8.790 -5.155 1.00 60.84 114 LYS A O 1
ATOM 927 N N . GLN A 1 115 ? 38.692 10.368 -5.554 1.00 75.75 115 GLN A N 1
ATOM 928 C CA . GLN A 1 115 ? 39.599 9.967 -4.483 1.00 75.75 115 GLN A CA 1
ATOM 929 C C . GLN A 1 115 ? 38.953 10.096 -3.096 1.00 75.75 115 GLN A C 1
ATOM 931 O O . GLN A 1 115 ? 39.136 9.209 -2.265 1.00 75.75 115 GLN A O 1
ATOM 936 N N . GLU A 1 116 ? 38.185 11.158 -2.842 1.00 66.44 116 GLU A N 1
ATOM 937 C CA . GLU A 1 116 ? 37.514 11.346 -1.551 1.00 66.44 116 GLU A CA 1
ATOM 938 C C . GLU A 1 116 ? 36.339 10.372 -1.373 1.00 66.44 116 GLU A C 1
ATOM 940 O O . GLU A 1 116 ? 36.156 9.842 -0.281 1.00 66.44 116 GLU A O 1
ATOM 945 N N . ILE A 1 117 ? 35.597 10.056 -2.444 1.00 61.44 117 ILE A N 1
ATOM 946 C CA . ILE A 1 117 ? 34.555 9.013 -2.423 1.00 61.44 117 ILE A CA 1
ATOM 947 C C . ILE A 1 117 ? 35.171 7.640 -2.131 1.00 61.44 117 ILE A C 1
ATOM 949 O O . ILE A 1 117 ? 34.686 6.923 -1.258 1.00 61.44 117 ILE A O 1
ATOM 953 N N . ASP A 1 118 ? 36.251 7.278 -2.827 1.00 69.94 118 ASP A N 1
ATOM 954 C CA . ASP A 1 118 ? 36.935 5.997 -2.627 1.00 69.94 118 ASP A CA 1
ATOM 955 C C . ASP A 1 118 ? 37.514 5.894 -1.203 1.00 69.94 118 ASP A C 1
ATOM 957 O O . ASP A 1 118 ? 37.450 4.834 -0.572 1.00 69.94 118 ASP A O 1
ATOM 961 N N . LYS A 1 119 ? 38.023 7.007 -0.662 1.00 82.12 119 LYS A N 1
ATOM 962 C CA . LYS A 1 119 ? 38.504 7.110 0.718 1.00 82.12 119 LYS A CA 1
ATOM 963 C C . LYS A 1 119 ? 37.373 6.971 1.740 1.00 82.12 119 LYS A C 1
ATOM 965 O O . LYS A 1 119 ? 37.520 6.177 2.666 1.00 82.12 119 LYS A O 1
ATOM 970 N N . ASP A 1 120 ? 36.249 7.669 1.574 1.00 60.16 120 ASP A N 1
ATOM 971 C CA . ASP A 1 120 ? 35.120 7.576 2.510 1.00 60.16 120 ASP A CA 1
ATOM 972 C C . ASP A 1 120 ? 34.479 6.179 2.475 1.00 60.16 120 ASP A C 1
ATOM 974 O O . ASP A 1 120 ? 34.174 5.604 3.520 1.00 60.16 120 ASP A O 1
ATOM 978 N N . MET A 1 121 ? 34.379 5.555 1.294 1.00 64.88 121 MET A N 1
ATOM 979 C CA . MET A 1 121 ? 33.952 4.156 1.181 1.00 64.88 121 MET A CA 1
ATOM 980 C C . MET A 1 121 ? 34.912 3.194 1.893 1.00 64.88 121 MET A C 1
ATOM 982 O O . MET A 1 121 ? 34.458 2.279 2.585 1.00 64.88 121 MET A O 1
ATOM 986 N N . ALA A 1 122 ? 36.227 3.398 1.771 1.00 79.19 122 ALA A N 1
ATOM 987 C CA . ALA A 1 122 ? 37.220 2.596 2.484 1.00 79.19 122 ALA A CA 1
ATOM 988 C C . ALA A 1 122 ? 37.136 2.802 4.009 1.00 79.19 122 ALA A C 1
ATOM 990 O O . ALA A 1 122 ? 37.206 1.839 4.771 1.00 79.19 122 ALA A O 1
ATOM 991 N N . GLU A 1 123 ? 36.924 4.034 4.476 1.00 77.38 123 GLU A N 1
ATOM 992 C CA . GLU A 1 123 ? 36.719 4.346 5.895 1.00 77.38 123 GLU A CA 1
ATOM 993 C C . GLU A 1 123 ? 35.410 3.762 6.448 1.00 77.38 123 GLU A C 1
ATOM 995 O O . GLU A 1 123 ? 35.359 3.332 7.604 1.00 77.38 123 GLU A O 1
ATOM 1000 N N . GLN A 1 124 ? 34.345 3.709 5.645 1.00 62.47 124 GLN A N 1
ATOM 1001 C CA . GLN A 1 124 ? 33.090 3.050 6.011 1.00 62.47 124 GLN A CA 1
ATOM 1002 C C . GLN A 1 124 ? 33.235 1.522 6.067 1.00 62.47 124 GLN A C 1
ATOM 1004 O O . GLN A 1 124 ? 32.778 0.917 7.038 1.00 62.47 124 GLN A O 1
ATOM 1009 N N . MET A 1 125 ? 33.925 0.897 5.103 1.00 66.50 125 MET A N 1
ATOM 1010 C CA . MET A 1 125 ? 34.252 -0.536 5.171 1.00 66.50 125 MET A CA 1
ATOM 1011 C C . MET A 1 125 ? 35.103 -0.861 6.402 1.00 66.50 125 MET A C 1
ATOM 1013 O O . MET A 1 125 ? 34.783 -1.797 7.133 1.00 66.50 125 MET A O 1
ATOM 1017 N N . ASN A 1 126 ? 36.119 -0.047 6.697 1.00 75.31 126 ASN A N 1
ATOM 1018 C CA . ASN A 1 126 ? 36.968 -0.232 7.873 1.00 75.31 126 ASN A CA 1
ATOM 1019 C C . ASN A 1 126 ? 36.193 -0.056 9.189 1.00 75.31 126 ASN A C 1
ATOM 1021 O O . ASN A 1 126 ? 36.431 -0.797 10.142 1.00 75.31 126 ASN A O 1
ATOM 1025 N N . ARG A 1 127 ? 35.237 0.884 9.261 1.00 72.06 127 ARG A N 1
ATOM 1026 C CA . ARG A 1 127 ? 34.330 1.017 10.417 1.00 72.06 127 ARG A CA 1
ATOM 1027 C C . ARG A 1 127 ? 33.453 -0.218 10.595 1.00 72.06 127 ARG A C 1
ATOM 1029 O O . ARG A 1 127 ? 33.339 -0.717 11.710 1.00 72.06 127 ARG A O 1
ATOM 1036 N N . TYR A 1 128 ? 32.887 -0.730 9.506 1.00 64.81 128 TYR A N 1
ATOM 1037 C CA . TYR A 1 128 ? 32.046 -1.923 9.530 1.00 64.81 128 TYR A CA 1
ATOM 1038 C C . TYR A 1 128 ? 32.823 -3.175 9.968 1.00 64.81 128 TYR A C 1
ATOM 1040 O O . TYR A 1 128 ? 32.337 -3.958 10.784 1.00 64.81 128 TYR A O 1
ATOM 1048 N N . GLU A 1 129 ? 34.058 -3.347 9.489 1.00 71.88 129 GLU A N 1
ATOM 1049 C CA . GLU A 1 129 ? 34.933 -4.441 9.924 1.00 71.88 129 GLU A CA 1
ATOM 1050 C C . GLU A 1 129 ? 35.381 -4.280 11.385 1.00 71.88 129 GLU A C 1
ATOM 1052 O O . GLU A 1 129 ? 35.356 -5.250 12.141 1.00 71.88 129 GLU A O 1
ATOM 1057 N N . ALA A 1 130 ? 35.686 -3.057 11.832 1.00 70.00 130 ALA A N 1
ATOM 1058 C CA . ALA A 1 130 ? 36.069 -2.774 13.218 1.00 70.00 130 ALA A CA 1
ATOM 1059 C C . ALA A 1 130 ? 34.919 -2.930 14.235 1.00 70.00 130 ALA A C 1
ATOM 1061 O O . ALA A 1 130 ? 35.169 -3.114 15.431 1.00 70.00 130 ALA A O 1
ATOM 1062 N N . GLU A 1 131 ? 33.662 -2.843 13.794 1.00 63.28 131 GLU A N 1
ATOM 1063 C CA . GLU A 1 131 ? 32.471 -3.056 14.628 1.00 63.28 131 GLU A CA 1
ATOM 1064 C C . GLU A 1 131 ? 32.017 -4.521 14.678 1.00 63.28 131 GLU A C 1
ATOM 1066 O O . GLU A 1 131 ? 31.282 -4.902 15.592 1.00 63.28 131 GLU A O 1
ATOM 1071 N N . LYS A 1 132 ? 32.491 -5.365 13.755 1.00 61.34 132 LYS A N 1
ATOM 1072 C CA . LYS A 1 132 ? 32.132 -6.788 13.678 1.00 61.34 132 LYS A CA 1
ATOM 1073 C C . LYS A 1 132 ? 32.683 -7.618 14.846 1.00 61.34 132 LYS A C 1
ATOM 1075 O O . LYS A 1 132 ? 32.021 -8.566 15.268 1.00 61.34 132 LYS A O 1
ATOM 1080 N N . ASP A 1 133 ? 33.830 -7.221 15.402 1.00 60.56 133 ASP A N 1
ATOM 1081 C CA . ASP A 1 133 ? 34.561 -7.984 16.428 1.00 60.56 133 ASP A CA 1
ATOM 1082 C C . ASP A 1 133 ? 34.493 -7.385 17.847 1.00 60.56 133 ASP A C 1
ATOM 1084 O O . ASP A 1 133 ? 35.079 -7.932 18.785 1.00 60.56 133 ASP A O 1
ATOM 1088 N N . LYS A 1 134 ? 33.757 -6.284 18.063 1.00 59.72 134 LYS A N 1
ATOM 1089 C CA . LYS A 1 134 ? 33.582 -5.717 19.412 1.00 59.72 134 LYS A CA 1
ATOM 1090 C C . LYS A 1 134 ? 32.393 -6.366 20.138 1.00 59.72 134 LYS A C 1
ATOM 1092 O O . LYS A 1 134 ? 31.290 -6.413 19.588 1.00 59.72 134 LYS A O 1
ATOM 1097 N N . PRO A 1 135 ? 32.554 -6.832 21.393 1.00 53.34 135 PRO A N 1
ATOM 1098 C CA . PRO A 1 135 ? 31.430 -7.319 22.182 1.00 53.34 135 PRO A CA 1
ATOM 1099 C C . PRO A 1 135 ? 30.402 -6.195 22.394 1.00 53.34 135 PRO A C 1
ATOM 1101 O O . PRO A 1 135 ? 30.749 -5.055 22.701 1.00 53.34 135 PRO A O 1
ATOM 1104 N N . LYS A 1 136 ? 29.122 -6.534 22.193 1.00 56.56 136 LYS A N 1
ATOM 1105 C CA . LYS A 1 136 ? 27.933 -5.655 22.154 1.00 56.56 136 LYS A CA 1
ATOM 1106 C C . LYS A 1 136 ? 27.569 -5.019 23.508 1.00 56.56 136 LYS A C 1
ATOM 1108 O O . LYS A 1 136 ? 26.415 -5.066 23.927 1.00 56.56 136 LYS A O 1
ATOM 1113 N N . GLU A 1 137 ? 28.522 -4.428 24.211 1.00 52.41 137 GLU A N 1
ATOM 1114 C CA . GLU A 1 137 ? 28.303 -3.902 25.561 1.00 52.41 137 GLU A CA 1
ATOM 1115 C C . GLU A 1 137 ? 27.600 -2.533 25.529 1.00 52.41 137 GLU A C 1
ATOM 1117 O O . GLU A 1 137 ? 26.618 -2.313 26.235 1.00 52.41 137 GLU A O 1
ATOM 1122 N N . VAL A 1 138 ? 27.986 -1.649 24.602 1.00 52.09 138 VAL A N 1
ATOM 1123 C CA . VAL A 1 138 ? 27.363 -0.318 24.445 1.00 52.09 138 VAL A CA 1
ATOM 1124 C C . VAL A 1 138 ? 25.922 -0.422 23.928 1.00 52.09 138 VAL A C 1
ATOM 1126 O O . VAL A 1 138 ? 25.030 0.275 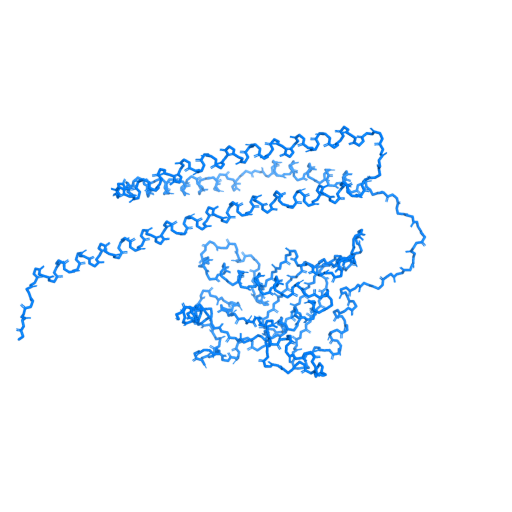24.408 1.00 52.09 138 VAL A O 1
ATOM 1129 N N . GLY A 1 139 ? 25.659 -1.356 23.007 1.00 50.38 139 GLY A N 1
ATOM 1130 C CA . GLY A 1 139 ? 24.307 -1.626 22.510 1.00 50.38 139 GLY A CA 1
ATOM 1131 C C . GLY A 1 139 ? 23.375 -2.187 23.589 1.00 50.38 139 GLY A C 1
ATOM 1132 O O . GLY A 1 139 ? 22.190 -1.859 23.603 1.00 50.38 139 GLY A O 1
ATOM 1133 N N . ALA A 1 140 ? 23.901 -2.979 24.529 1.00 63.59 140 ALA A N 1
ATOM 1134 C CA . ALA A 1 140 ? 23.131 -3.489 25.660 1.00 63.59 140 ALA A CA 1
ATOM 1135 C C . ALA A 1 140 ? 22.772 -2.379 26.662 1.00 63.59 140 ALA A C 1
ATOM 1137 O O . ALA A 1 140 ? 21.641 -2.343 27.143 1.00 63.59 140 ALA A O 1
ATOM 1138 N N . VAL A 1 141 ? 23.688 -1.438 26.921 1.00 62.12 141 VAL A N 1
ATOM 1139 C CA . VAL A 1 141 ? 23.438 -0.281 27.801 1.00 62.12 141 VAL A CA 1
ATOM 1140 C C . VAL A 1 141 ? 22.412 0.673 27.187 1.00 62.12 141 VAL A C 1
ATOM 1142 O O . VAL A 1 141 ? 21.470 1.077 27.867 1.00 62.12 141 VAL A O 1
ATOM 1145 N N . ILE A 1 142 ? 22.535 0.984 25.892 1.00 57.66 142 ILE A N 1
ATOM 1146 C CA . ILE A 1 142 ? 21.563 1.834 25.189 1.00 57.66 142 ILE A CA 1
ATOM 1147 C C . ILE A 1 142 ? 20.190 1.157 25.169 1.00 57.66 142 ILE A C 1
ATOM 1149 O O . ILE A 1 142 ? 19.198 1.791 25.517 1.00 57.66 142 ILE A O 1
ATOM 1153 N N . LYS A 1 143 ? 20.123 -0.143 24.854 1.00 66.81 143 LYS A N 1
ATOM 1154 C CA . LYS A 1 143 ? 18.869 -0.905 24.884 1.00 66.81 143 LYS A CA 1
ATOM 1155 C C . LYS A 1 143 ? 18.247 -0.939 26.283 1.00 66.81 143 LYS A C 1
ATOM 1157 O O . LYS A 1 143 ? 17.055 -0.700 26.415 1.00 66.81 143 LYS A O 1
ATOM 1162 N N . SER A 1 144 ? 19.049 -1.157 27.326 1.00 71.31 144 SER A N 1
ATOM 1163 C CA . SER A 1 144 ? 18.587 -1.139 28.719 1.00 71.31 144 SER A CA 1
ATOM 1164 C C . SER A 1 144 ? 18.036 0.229 29.128 1.00 71.31 144 SER A C 1
ATOM 1166 O O . SER A 1 144 ? 17.010 0.299 29.801 1.00 71.31 144 SER A O 1
ATOM 1168 N N . ASN A 1 145 ? 18.683 1.321 28.713 1.00 64.06 145 ASN A N 1
ATOM 1169 C CA . ASN A 1 145 ? 18.202 2.675 28.990 1.00 64.06 145 ASN A CA 1
ATOM 1170 C C . ASN A 1 145 ? 16.915 2.993 28.224 1.00 64.06 145 ASN A C 1
ATOM 1172 O O . ASN A 1 145 ? 15.992 3.564 28.801 1.00 64.06 145 ASN A O 1
ATOM 1176 N N . VAL A 1 146 ? 16.819 2.585 26.957 1.00 62.44 146 VAL A N 1
ATOM 1177 C CA . VAL A 1 146 ? 15.598 2.739 26.156 1.00 62.44 146 VAL A CA 1
ATOM 1178 C C . VAL A 1 146 ? 14.450 1.929 26.761 1.00 62.44 146 VAL A C 1
ATOM 1180 O O . VAL A 1 146 ? 13.364 2.472 26.935 1.00 62.44 146 VAL A O 1
ATOM 1183 N N . ASP A 1 147 ? 14.690 0.685 27.182 1.00 63.50 147 ASP A N 1
ATOM 1184 C CA . ASP A 1 147 ? 13.683 -0.159 27.838 1.00 63.50 147 ASP A CA 1
ATOM 1185 C C . ASP A 1 147 ? 13.245 0.416 29.199 1.00 63.50 147 ASP A C 1
ATOM 1187 O O . ASP A 1 147 ? 12.068 0.341 29.563 1.00 63.50 147 ASP A O 1
ATOM 1191 N N . ALA A 1 148 ? 14.164 1.024 29.957 1.00 69.38 148 ALA A N 1
ATOM 1192 C CA . ALA A 1 148 ? 13.857 1.684 31.226 1.00 69.38 148 ALA A CA 1
ATOM 1193 C C . ALA A 1 148 ? 12.988 2.936 31.029 1.00 69.38 148 ALA A C 1
ATOM 1195 O O . ALA A 1 148 ? 11.987 3.106 31.729 1.00 69.38 148 ALA A O 1
ATOM 1196 N N . ILE A 1 149 ? 13.322 3.771 30.042 1.00 60.69 149 ILE A N 1
ATOM 1197 C CA . ILE A 1 149 ? 12.531 4.949 29.667 1.00 60.69 149 ILE A CA 1
ATOM 1198 C C . ILE A 1 149 ? 11.158 4.510 29.143 1.00 60.69 149 ILE A C 1
ATOM 1200 O O . ILE A 1 149 ? 10.136 5.048 29.565 1.00 60.69 149 ILE A O 1
ATOM 1204 N N . TYR A 1 150 ? 11.103 3.471 28.307 1.00 53.06 150 TYR A N 1
ATOM 1205 C CA . TYR A 1 150 ? 9.850 2.930 27.783 1.00 53.06 150 TYR A CA 1
ATOM 1206 C C . TYR A 1 150 ? 8.938 2.404 28.899 1.00 53.06 150 TYR A C 1
ATOM 1208 O O . TYR A 1 150 ? 7.732 2.644 28.870 1.00 53.06 150 TYR A O 1
ATOM 1216 N N . ARG A 1 151 ? 9.493 1.750 29.932 1.00 60.12 151 ARG A N 1
ATOM 1217 C CA . ARG A 1 151 ? 8.733 1.331 31.125 1.00 60.12 151 ARG A CA 1
ATOM 1218 C C . ARG A 1 151 ? 8.240 2.508 31.958 1.00 60.12 151 ARG A C 1
ATOM 1220 O O . ARG A 1 151 ? 7.113 2.457 32.436 1.00 60.12 151 ARG A O 1
ATOM 1227 N N . GLN A 1 152 ? 9.044 3.557 32.125 1.00 57.03 152 GLN A N 1
ATOM 1228 C CA . GLN A 1 152 ? 8.621 4.755 32.854 1.00 57.03 152 GLN A CA 1
ATOM 1229 C C . GLN A 1 152 ? 7.482 5.472 32.125 1.00 57.03 152 GLN A C 1
ATOM 1231 O O . GLN A 1 152 ? 6.481 5.806 32.751 1.00 57.03 152 GLN A O 1
ATOM 1236 N N . ILE A 1 153 ? 7.570 5.600 30.801 1.00 44.94 153 ILE A N 1
ATOM 1237 C CA . ILE A 1 153 ? 6.511 6.198 29.976 1.00 44.94 153 ILE A CA 1
ATOM 1238 C C . ILE A 1 153 ? 5.261 5.305 29.983 1.00 44.94 153 ILE A C 1
ATOM 1240 O O . ILE A 1 153 ? 4.153 5.798 30.168 1.00 44.94 153 ILE A O 1
ATOM 1244 N N . SER A 1 154 ? 5.432 3.983 29.900 1.00 43.78 154 SER A N 1
ATOM 1245 C CA . SER A 1 154 ? 4.327 3.014 29.981 1.00 43.78 154 SER A CA 1
ATOM 1246 C C . SER A 1 154 ? 3.699 2.905 31.377 1.00 43.78 154 SER A C 1
ATOM 1248 O O . SER A 1 154 ? 2.598 2.379 31.501 1.00 43.78 154 SER A O 1
ATOM 1250 N N . SER A 1 155 ? 4.372 3.370 32.437 1.00 40.09 155 SER A N 1
ATOM 1251 C CA . SER A 1 155 ? 3.817 3.402 33.802 1.00 40.09 155 SER A CA 1
ATOM 1252 C C . SER A 1 155 ? 2.954 4.633 34.087 1.00 40.09 155 SER A C 1
ATOM 1254 O O . SER A 1 155 ? 2.201 4.639 35.059 1.00 40.09 155 SER A O 1
ATOM 1256 N N . VAL A 1 156 ? 3.002 5.648 33.219 1.00 40.44 156 VAL A N 1
ATOM 1257 C CA . VAL A 1 156 ? 2.112 6.812 33.268 1.00 40.44 156 VAL A CA 1
ATOM 1258 C C . VAL A 1 156 ? 0.903 6.528 32.377 1.00 40.44 156 VAL A C 1
ATOM 1260 O O . VAL A 1 156 ? 0.690 7.161 31.350 1.00 40.44 156 VAL A O 1
ATOM 1263 N N . VAL A 1 157 ? 0.105 5.531 32.760 1.00 42.38 157 VAL A N 1
ATOM 1264 C CA . VAL A 1 157 ? -1.250 5.356 32.222 1.00 42.38 157 VAL A CA 1
ATOM 1265 C C . VAL A 1 157 ? -2.190 6.082 33.182 1.00 42.38 157 VAL A C 1
ATOM 1267 O O . VAL A 1 157 ? -2.332 5.636 34.324 1.00 42.38 157 VAL A O 1
ATOM 1270 N N . PRO A 1 158 ? -2.828 7.198 32.782 1.00 41.66 158 PRO A N 1
ATOM 1271 C CA . PRO A 1 158 ? -3.907 7.778 33.566 1.00 41.66 158 PRO A CA 1
ATOM 1272 C C . PRO A 1 158 ? -4.957 6.691 33.800 1.00 41.66 158 PRO A C 1
ATOM 1274 O O . PRO A 1 158 ? -5.395 6.038 32.852 1.00 41.66 158 PRO A O 1
ATOM 1277 N N . GLY A 1 159 ? -5.310 6.456 35.066 1.00 34.81 159 GLY A N 1
ATOM 1278 C CA . GLY A 1 159 ? -6.262 5.420 35.454 1.00 34.81 159 GLY A CA 1
ATOM 1279 C C . GLY A 1 159 ? -7.530 5.502 34.607 1.00 34.81 159 GLY A C 1
ATOM 1280 O O . GLY A 1 159 ? -8.257 6.492 34.652 1.00 34.81 159 GLY A O 1
ATOM 1281 N N . ARG A 1 160 ? -7.770 4.456 33.813 1.00 44.62 160 ARG A N 1
ATOM 1282 C CA . ARG A 1 160 ? -8.965 4.310 32.981 1.00 44.62 160 ARG A CA 1
ATOM 1283 C C . ARG A 1 160 ? -10.180 4.221 33.917 1.00 44.62 160 ARG A C 1
ATOM 1285 O O . ARG A 1 160 ? -10.178 3.347 34.785 1.00 44.62 160 ARG A O 1
ATOM 1292 N N . PRO A 1 161 ? -11.216 5.066 33.782 1.00 41.22 161 PRO A N 1
ATOM 1293 C CA . PRO A 1 161 ? -12.455 4.868 34.521 1.00 41.22 161 PRO A CA 1
ATOM 1294 C C . PRO A 1 161 ? -13.084 3.539 34.084 1.00 41.22 161 PRO A C 1
ATOM 1296 O O . PRO A 1 161 ? -13.406 3.334 32.914 1.00 41.22 161 PRO A O 1
ATOM 1299 N N . SER A 1 162 ? -13.227 2.615 35.032 1.00 44.31 162 SER A N 1
ATOM 1300 C CA . SER A 1 162 ? -13.633 1.216 34.830 1.00 44.31 162 SER A CA 1
ATOM 1301 C C . SER A 1 162 ? -15.101 1.009 34.412 1.00 44.31 162 SER A C 1
ATOM 1303 O O . SER A 1 162 ? -15.651 -0.059 34.664 1.00 44.31 162 SER A O 1
ATOM 1305 N N . SER A 1 163 ? -15.770 1.996 33.806 1.00 40.94 163 SER A N 1
ATOM 1306 C CA . SER A 1 163 ? -17.227 1.974 33.580 1.00 40.94 163 SER A CA 1
ATOM 1307 C C . SER A 1 163 ? -17.689 1.941 32.116 1.00 40.94 163 SER A C 1
ATOM 1309 O O . SER A 1 163 ? -18.884 2.053 31.862 1.00 40.94 163 SER A O 1
ATOM 1311 N N . LEU A 1 164 ? -16.800 1.724 31.142 1.00 48.56 164 LEU A N 1
ATOM 1312 C CA . LEU A 1 164 ? -17.174 1.570 29.726 1.00 48.56 164 LEU A CA 1
ATOM 1313 C C . LEU A 1 164 ? -16.778 0.183 29.200 1.00 48.56 164 LEU A C 1
ATOM 1315 O O . LEU A 1 164 ? -15.921 0.042 28.337 1.00 48.56 164 LEU A O 1
ATOM 1319 N N . SER A 1 165 ? -17.407 -0.862 29.740 1.00 41.06 165 SER A N 1
ATOM 1320 C CA . SER A 1 165 ? -17.304 -2.250 29.262 1.00 41.06 165 SER A CA 1
ATOM 1321 C C . SER A 1 165 ? -18.307 -2.584 28.148 1.00 41.06 165 SER A C 1
ATOM 1323 O O . SER A 1 165 ? -18.623 -3.751 27.917 1.00 41.06 165 SER A O 1
ATOM 1325 N N . ALA A 1 166 ? -18.806 -1.581 27.423 1.00 47.28 166 ALA A N 1
ATOM 1326 C CA . ALA A 1 166 ? -19.379 -1.838 26.113 1.00 47.28 166 ALA A CA 1
ATOM 1327 C C . ALA A 1 166 ? -18.198 -2.069 25.170 1.00 47.28 166 ALA A C 1
ATOM 1329 O O . ALA A 1 166 ? -17.508 -1.118 24.812 1.00 47.28 166 ALA A O 1
ATOM 1330 N N . VAL A 1 167 ? -17.935 -3.334 24.835 1.00 52.19 167 VAL A N 1
ATOM 1331 C CA . VAL A 1 167 ? -16.994 -3.736 23.784 1.00 52.19 167 VAL A CA 1
ATOM 1332 C C . VAL A 1 167 ? -17.388 -2.972 22.523 1.00 52.19 167 VAL A C 1
ATOM 1334 O O . VAL A 1 167 ? -18.319 -3.361 21.819 1.00 52.19 167 VAL A O 1
ATOM 1337 N N . ARG A 1 168 ? -16.743 -1.830 22.268 1.00 58.84 168 ARG A N 1
ATOM 1338 C CA . ARG A 1 168 ? -16.893 -1.139 20.995 1.00 58.84 168 ARG A CA 1
ATOM 1339 C C . ARG A 1 168 ? -16.335 -2.091 19.949 1.00 58.84 168 ARG A C 1
ATOM 1341 O O . ARG A 1 168 ? -15.220 -2.594 20.080 1.00 58.84 168 ARG A O 1
ATOM 1348 N N . SER A 1 169 ? -17.166 -2.418 18.965 1.00 66.50 169 SER A N 1
ATOM 1349 C CA . SER A 1 169 ? -16.779 -3.271 17.848 1.00 66.50 169 SER A CA 1
ATOM 1350 C C . SER A 1 169 ? -15.536 -2.680 17.191 1.00 66.50 169 SER A C 1
ATOM 1352 O O . SER A 1 169 ? -15.550 -1.519 16.782 1.00 66.50 169 SER A O 1
ATOM 1354 N N . SER A 1 170 ? -14.476 -3.473 17.105 1.00 88.56 170 SER A N 1
ATOM 1355 C CA . SER A 1 170 ? -13.203 -3.095 16.507 1.00 88.56 170 SER A CA 1
ATOM 1356 C C . SER A 1 170 ? -13.425 -2.726 15.031 1.00 88.56 170 SER A C 1
ATOM 1358 O O . SER A 1 170 ? -13.837 -3.568 14.227 1.00 88.56 170 SER A O 1
ATOM 1360 N N . PHE A 1 171 ? -13.282 -1.437 14.695 1.00 94.75 171 PHE A N 1
ATOM 1361 C CA . PHE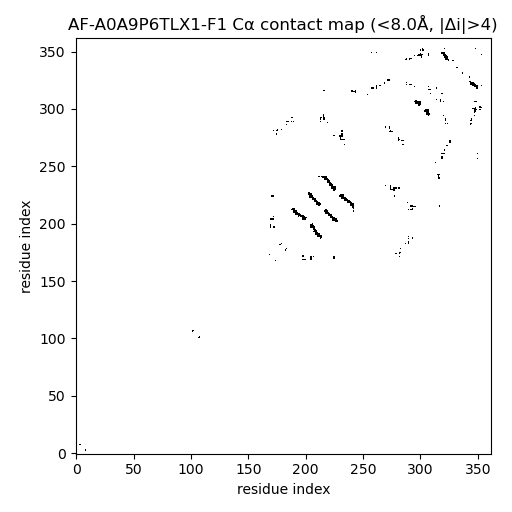 A 1 171 ? -13.686 -0.865 13.406 1.00 94.75 171 PHE A CA 1
ATOM 1362 C C . PHE A 1 171 ? -12.976 -1.559 12.245 1.00 94.75 171 PHE A C 1
ATOM 1364 O O . PHE A 1 171 ? -13.641 -2.057 11.335 1.00 94.75 171 PHE A O 1
ATOM 1371 N N . ILE A 1 172 ? -11.644 -1.624 12.287 1.00 96.19 172 ILE A N 1
ATOM 1372 C CA . ILE A 1 172 ? -10.817 -2.157 11.198 1.00 96.19 172 ILE A CA 1
ATOM 1373 C C . ILE A 1 172 ? -11.138 -3.643 11.000 1.00 96.19 172 ILE A C 1
ATOM 1375 O O . ILE A 1 172 ? -11.424 -4.086 9.890 1.00 96.19 172 ILE A O 1
ATOM 1379 N N . THR A 1 173 ? -11.185 -4.400 12.092 1.00 96.31 173 THR A N 1
ATOM 1380 C CA . THR A 1 173 ? -11.444 -5.842 12.115 1.00 96.31 173 THR A CA 1
ATOM 1381 C C . THR A 1 173 ? -12.832 -6.169 11.574 1.00 96.31 173 THR A C 1
ATOM 1383 O O . THR A 1 173 ? -12.983 -7.075 10.751 1.00 96.31 173 THR A O 1
ATOM 1386 N N . THR A 1 174 ? -13.847 -5.415 12.007 1.00 96.00 174 THR A N 1
ATOM 1387 C CA . THR A 1 174 ? -15.240 -5.596 11.579 1.00 96.00 174 THR A CA 1
ATOM 1388 C C . THR A 1 174 ? -15.378 -5.352 10.081 1.00 96.00 174 THR A C 1
ATOM 1390 O O . THR A 1 174 ? -15.968 -6.168 9.373 1.00 96.00 174 THR A O 1
ATOM 1393 N N . HIS A 1 175 ? -14.782 -4.271 9.577 1.00 96.44 175 HIS A N 1
ATOM 1394 C CA . HIS A 1 175 ? -14.870 -3.912 8.165 1.00 96.44 175 HIS A CA 1
ATOM 1395 C C . HIS A 1 175 ? -14.029 -4.832 7.271 1.00 96.44 175 HIS A C 1
ATOM 1397 O O . HIS A 1 175 ? -14.493 -5.202 6.194 1.00 96.44 175 HIS A O 1
ATOM 1403 N N . ILE A 1 176 ? -12.856 -5.293 7.719 1.00 96.94 176 ILE A N 1
ATOM 1404 C CA . ILE A 1 176 ? -12.101 -6.343 7.016 1.00 96.94 176 ILE A CA 1
ATOM 1405 C C . ILE A 1 176 ? -12.942 -7.617 6.926 1.00 96.94 176 ILE A C 1
ATOM 1407 O O . ILE A 1 176 ? -13.061 -8.193 5.848 1.00 96.94 176 ILE A O 1
ATOM 1411 N N . HIS A 1 177 ? -13.551 -8.062 8.028 1.00 96.25 177 HIS A N 1
ATOM 1412 C CA . HIS A 1 177 ? -14.384 -9.263 8.025 1.00 96.25 177 HIS A CA 1
ATOM 1413 C C . HIS A 1 177 ? -15.599 -9.115 7.095 1.00 96.25 177 HIS A C 1
ATOM 1415 O O . HIS A 1 177 ? -15.898 -10.018 6.308 1.00 96.25 177 HIS A O 1
ATOM 1421 N N . GLN A 1 178 ? -16.275 -7.965 7.135 1.00 96.00 178 GLN A N 1
ATOM 1422 C CA . GLN A 1 178 ? -17.370 -7.645 6.219 1.00 96.00 178 GLN A CA 1
ATOM 1423 C C . GLN A 1 178 ? -16.910 -7.725 4.759 1.00 96.00 178 GLN A C 1
ATOM 1425 O O . GLN A 1 178 ? -17.540 -8.407 3.951 1.00 96.00 178 GLN A O 1
ATOM 1430 N N . TRP A 1 179 ? -15.793 -7.083 4.422 1.00 96.00 179 TRP A N 1
ATOM 1431 C CA . TRP A 1 179 ? -15.264 -7.103 3.064 1.00 96.00 179 TRP A CA 1
ATOM 1432 C C . TRP A 1 179 ? -14.898 -8.526 2.623 1.00 96.00 179 TRP A C 1
ATOM 1434 O O . TRP A 1 179 ? -15.317 -8.976 1.559 1.00 96.00 179 TRP A O 1
ATOM 1444 N N . MET A 1 180 ? -14.208 -9.288 3.478 1.00 95.50 180 MET A N 1
ATOM 1445 C CA . MET A 1 180 ? -13.803 -10.673 3.205 1.00 95.50 180 MET A CA 1
ATOM 1446 C C . MET A 1 180 ? -14.986 -11.612 2.937 1.00 95.50 180 MET A C 1
ATOM 1448 O O . MET A 1 180 ? -14.840 -12.559 2.161 1.00 95.50 180 MET A O 1
ATOM 1452 N N . THR A 1 181 ? -16.134 -11.363 3.574 1.00 94.88 181 THR A N 1
ATOM 1453 C CA . THR A 1 181 ? -17.341 -12.198 3.461 1.00 94.88 181 THR A CA 1
ATOM 1454 C C . THR A 1 181 ? -18.268 -11.784 2.323 1.00 94.88 181 THR A C 1
ATOM 1456 O O . THR A 1 181 ? -18.885 -12.658 1.717 1.00 94.88 181 THR A O 1
ATOM 1459 N N . SER A 1 182 ? -18.372 -10.486 2.021 1.00 92.38 182 SER A N 1
ATOM 1460 C CA . SER A 1 182 ? -19.395 -9.960 1.103 1.00 92.38 182 SER A CA 1
ATOM 1461 C C . SER A 1 182 ? -18.856 -9.323 -0.181 1.00 92.38 182 SER A C 1
ATOM 1463 O O . SER A 1 182 ? -19.513 -9.423 -1.214 1.00 92.38 182 SER A O 1
ATOM 1465 N N . GLU A 1 183 ? -17.667 -8.718 -0.154 1.00 90.81 183 GLU A N 1
ATOM 1466 C CA . GLU A 1 183 ? -17.157 -7.886 -1.260 1.00 90.81 183 GLU A CA 1
ATOM 1467 C C . GLU A 1 183 ? -15.885 -8.449 -1.914 1.00 90.81 183 GLU A C 1
ATOM 1469 O O . GLU A 1 183 ? -15.547 -8.095 -3.047 1.00 90.81 183 GLU A O 1
ATOM 1474 N N . LYS A 1 184 ? -15.189 -9.375 -1.243 1.00 92.25 184 LYS A N 1
ATOM 1475 C CA . LYS A 1 184 ? -13.999 -10.037 -1.780 1.00 92.25 184 LYS A CA 1
ATOM 1476 C C . LYS A 1 184 ? -14.343 -10.798 -3.068 1.00 92.25 184 LYS A C 1
ATOM 1478 O O . LYS A 1 184 ? -15.190 -11.697 -3.033 1.00 92.25 184 LYS A O 1
ATOM 1483 N N . PRO A 1 185 ? -13.617 -10.571 -4.178 1.00 89.25 185 PRO A N 1
ATOM 1484 C CA . PRO A 1 185 ? -13.819 -11.344 -5.396 1.00 89.25 185 PRO A CA 1
ATOM 1485 C C . PRO A 1 185 ? -13.677 -12.854 -5.142 1.00 89.25 185 PRO A C 1
ATOM 1487 O O . PRO A 1 185 ? -12.724 -13.319 -4.502 1.00 89.25 185 PRO A O 1
ATOM 1490 N N . GLN A 1 186 ? -14.632 -13.642 -5.643 1.00 89.44 186 GLN A N 1
ATOM 1491 C CA . GLN A 1 186 ? -14.714 -15.082 -5.355 1.00 89.44 186 GLN A CA 1
ATOM 1492 C C . GLN A 1 186 ? -13.511 -15.869 -5.893 1.00 89.44 186 GLN A C 1
ATOM 1494 O O . GLN A 1 186 ? -13.062 -16.818 -5.259 1.00 89.44 186 GLN A O 1
ATOM 1499 N N . HIS A 1 187 ? -12.950 -15.444 -7.027 1.00 89.00 187 HIS A N 1
ATOM 1500 C CA . HIS A 1 187 ? -11.789 -16.087 -7.649 1.00 89.00 187 HIS A CA 1
ATOM 1501 C C . HIS A 1 187 ? -10.455 -15.734 -6.973 1.00 89.00 187 HIS A C 1
ATOM 1503 O O . HIS A 1 187 ? -9.435 -16.356 -7.267 1.00 89.00 187 HIS A O 1
ATOM 1509 N N . VAL A 1 188 ? -10.435 -14.740 -6.07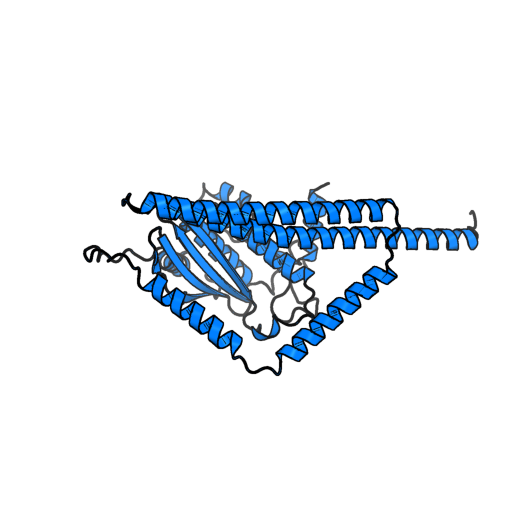8 1.00 90.69 188 VAL A N 1
ATOM 1510 C CA . VAL A 1 188 ? -9.215 -14.312 -5.390 1.00 90.69 188 VAL A CA 1
ATOM 1511 C C . VAL A 1 188 ? -9.031 -15.126 -4.111 1.00 90.69 188 VAL A C 1
ATOM 1513 O O . VAL A 1 188 ? -9.786 -14.996 -3.139 1.00 90.69 188 VAL A O 1
ATOM 1516 N N . LEU A 1 189 ? -7.977 -15.943 -4.099 1.00 93.88 189 LEU A N 1
ATOM 1517 C CA . LEU A 1 189 ? -7.478 -16.621 -2.904 1.00 93.88 189 LEU A CA 1
ATOM 1518 C C . LEU A 1 189 ? -6.648 -15.634 -2.075 1.00 93.88 189 LEU A C 1
ATOM 1520 O O . LEU A 1 189 ? -5.429 -15.539 -2.221 1.00 93.88 189 LEU A O 1
ATOM 1524 N N . MET A 1 190 ? -7.337 -14.876 -1.228 1.00 94.81 190 MET A N 1
ATOM 1525 C CA . MET A 1 190 ? -6.758 -13.899 -0.309 1.00 94.81 190 MET A CA 1
ATOM 1526 C C . MET A 1 190 ? -7.069 -14.301 1.129 1.00 94.81 190 MET A C 1
ATOM 1528 O O . MET A 1 190 ? -8.167 -14.767 1.430 1.00 94.81 190 MET A O 1
ATOM 1532 N N . HIS A 1 191 ? -6.083 -14.128 1.998 1.00 96.31 191 HIS A N 1
ATOM 1533 C CA . HIS A 1 191 ? -6.145 -14.399 3.425 1.00 96.31 191 HIS A CA 1
ATOM 1534 C C . HIS A 1 191 ? -5.697 -13.153 4.182 1.00 96.31 191 HIS A C 1
ATOM 1536 O O . HIS A 1 191 ? -4.706 -12.529 3.804 1.00 96.31 191 HIS A O 1
ATOM 1542 N N . VAL A 1 192 ? -6.403 -12.810 5.256 1.00 97.00 192 VAL A N 1
ATOM 1543 C CA . VAL A 1 192 ? -6.058 -11.678 6.117 1.00 97.00 192 VAL A CA 1
ATOM 1544 C C . VAL A 1 192 ? -5.833 -12.193 7.532 1.00 97.00 192 VAL A C 1
ATOM 1546 O O . VAL A 1 192 ? -6.689 -12.878 8.085 1.00 97.00 192 VAL A O 1
ATOM 1549 N N . SER A 1 193 ? -4.673 -11.882 8.103 1.00 96.69 193 SER A N 1
ATOM 1550 C CA . SER A 1 193 ? -4.322 -12.155 9.497 1.00 96.69 193 SER A CA 1
ATOM 1551 C C . SER A 1 193 ? -3.889 -10.881 10.204 1.00 96.69 193 SER A C 1
ATOM 1553 O O . SER A 1 193 ? -3.512 -9.901 9.569 1.00 96.69 193 SER A O 1
ATOM 1555 N N . TYR A 1 194 ? -3.902 -10.916 11.530 1.00 96.31 194 TYR A N 1
ATOM 1556 C CA . TYR A 1 194 ? -3.511 -9.793 12.370 1.00 96.31 194 TYR A CA 1
ATOM 1557 C C . TYR A 1 194 ? -2.195 -10.131 13.058 1.00 96.31 194 TYR A C 1
ATOM 1559 O O . TYR A 1 194 ? -2.160 -11.033 13.893 1.00 96.31 194 TYR A O 1
ATOM 1567 N N . ASP A 1 195 ? -1.124 -9.425 12.695 1.00 93.94 195 ASP A N 1
ATOM 1568 C CA . ASP A 1 195 ? 0.157 -9.548 13.400 1.00 93.94 195 ASP A CA 1
ATOM 1569 C C . ASP A 1 195 ? 0.043 -8.871 14.776 1.00 93.94 195 ASP A C 1
ATOM 1571 O O . ASP A 1 195 ? 0.501 -9.405 15.785 1.00 93.94 195 ASP A O 1
ATOM 1575 N N . THR A 1 196 ? -0.662 -7.735 14.822 1.00 94.12 196 THR A N 1
ATOM 1576 C CA . THR A 1 196 ? -1.088 -7.077 16.059 1.00 94.12 196 THR A CA 1
ATOM 1577 C C . THR A 1 196 ? -2.606 -6.915 16.015 1.00 94.12 196 THR A C 1
ATOM 1579 O O . THR A 1 196 ? -3.103 -6.244 15.103 1.00 94.12 196 THR A O 1
ATOM 1582 N N . PRO A 1 197 ? -3.361 -7.496 16.971 1.00 94.56 197 PRO A N 1
ATOM 1583 C CA . PRO A 1 197 ? -4.811 -7.341 17.009 1.00 94.56 197 PRO A CA 1
ATOM 1584 C C . PRO A 1 197 ? -5.180 -5.868 17.176 1.00 94.56 197 PRO A C 1
ATOM 1586 O O . PRO A 1 197 ? -4.410 -5.099 17.753 1.00 94.56 197 PRO A O 1
ATOM 1589 N N . GLU A 1 198 ? -6.354 -5.484 16.684 1.00 95.44 198 GLU A N 1
ATOM 1590 C CA . GLU A 1 198 ? -6.828 -4.109 16.803 1.00 95.44 198 GLU A CA 1
ATOM 1591 C C . GLU A 1 198 ? -6.973 -3.699 18.274 1.00 95.44 198 GLU A C 1
ATOM 1593 O O . GLU A 1 198 ? -7.588 -4.405 19.078 1.00 95.44 198 GLU A O 1
ATOM 1598 N N . ARG A 1 199 ? -6.377 -2.559 18.629 1.00 93.56 199 ARG A N 1
ATOM 1599 C CA . ARG A 1 199 ? -6.416 -1.978 19.975 1.00 93.56 199 ARG A CA 1
ATOM 1600 C C . ARG A 1 199 ? -6.983 -0.573 19.900 1.00 93.56 199 ARG A C 1
ATOM 1602 O O . ARG A 1 199 ? -6.601 0.194 19.022 1.00 93.56 199 ARG A O 1
ATOM 1609 N N . GLU A 1 200 ? -7.855 -0.235 20.840 1.00 92.81 200 GLU A N 1
ATOM 1610 C CA . GLU A 1 200 ? -8.330 1.139 20.996 1.00 92.81 200 GLU A CA 1
ATOM 1611 C C . GLU A 1 200 ? -7.196 2.063 21.452 1.00 92.81 200 GLU A C 1
ATOM 1613 O O . GLU A 1 200 ? -6.375 1.703 22.302 1.00 92.81 200 GLU A O 1
ATOM 1618 N N . THR A 1 201 ? -7.193 3.271 20.908 1.00 89.94 201 THR A N 1
ATOM 1619 C CA . THR A 1 201 ? -6.379 4.407 21.341 1.00 89.94 201 THR A CA 1
ATOM 1620 C C . THR A 1 201 ? -7.297 5.521 21.852 1.00 89.94 201 THR A C 1
ATOM 1622 O O . THR A 1 201 ? -8.520 5.383 21.857 1.00 89.94 201 THR A O 1
ATOM 1625 N N . PHE A 1 202 ? -6.729 6.640 22.307 1.00 85.81 202 PHE A N 1
ATOM 1626 C CA . PHE A 1 202 ? -7.527 7.789 22.752 1.00 85.81 202 PHE A CA 1
ATOM 1627 C C . PHE A 1 202 ? -8.368 8.405 21.626 1.00 85.81 202 PHE A C 1
ATOM 1629 O O . PHE A 1 202 ? -9.492 8.837 21.872 1.00 85.81 202 PHE A O 1
ATOM 1636 N N . ALA A 1 203 ? -7.844 8.413 20.400 1.00 87.38 203 ALA A N 1
ATOM 1637 C CA . ALA A 1 203 ? -8.496 9.017 19.242 1.00 87.38 203 ALA A CA 1
ATOM 1638 C C . ALA A 1 203 ? -9.226 8.000 18.350 1.00 87.38 203 ALA A C 1
ATOM 1640 O O . ALA A 1 203 ? -9.948 8.397 17.438 1.00 87.38 203 ALA A O 1
ATOM 1641 N N . GLY A 1 204 ? -9.045 6.696 18.571 1.00 93.25 204 GLY A N 1
ATOM 1642 C CA . GLY A 1 204 ? -9.205 5.759 17.472 1.00 93.25 204 GLY A CA 1
ATOM 1643 C C . GLY A 1 204 ? -8.950 4.292 17.786 1.00 93.25 204 GLY A C 1
ATOM 1644 O O . GLY A 1 204 ? -9.098 3.820 18.914 1.00 93.25 204 GLY A O 1
ATOM 1645 N N . SER A 1 205 ? -8.499 3.574 16.762 1.00 95.06 205 SER A N 1
ATOM 1646 C CA . SER A 1 205 ? -7.946 2.232 16.890 1.00 95.06 205 SER A CA 1
ATOM 1647 C C . SER A 1 205 ? -6.718 2.042 16.007 1.00 95.06 205 SER A C 1
ATOM 1649 O O . SER A 1 205 ? -6.587 2.656 14.953 1.00 95.06 205 SER A O 1
ATOM 1651 N N . ILE A 1 206 ? -5.799 1.185 16.441 1.00 95.94 206 ILE A N 1
ATOM 1652 C CA . ILE A 1 206 ? -4.592 0.831 15.688 1.00 95.94 206 ILE A CA 1
ATOM 1653 C C . ILE A 1 206 ? -4.513 -0.674 15.491 1.00 95.94 206 ILE A C 1
ATOM 1655 O O . ILE A 1 206 ? -4.911 -1.447 16.366 1.00 95.94 206 ILE A O 1
ATOM 1659 N N . CYS A 1 207 ? -3.987 -1.105 14.350 1.00 96.38 207 CYS A N 1
ATOM 1660 C CA . CYS A 1 207 ? -3.871 -2.516 14.017 1.00 96.38 207 CYS A CA 1
ATOM 1661 C C . CYS A 1 207 ? -2.742 -2.770 13.014 1.00 96.38 207 CYS A C 1
ATOM 1663 O O . CYS A 1 207 ? -2.534 -1.970 12.105 1.00 96.38 207 CYS A O 1
ATOM 1665 N N . ARG A 1 208 ? -2.057 -3.915 13.142 1.00 97.25 208 ARG A N 1
ATOM 1666 C CA . ARG A 1 208 ? -1.116 -4.398 12.125 1.00 97.25 208 ARG A CA 1
ATOM 1667 C C . ARG A 1 208 ? -1.711 -5.591 11.403 1.00 97.25 208 ARG A C 1
ATOM 1669 O O . ARG A 1 208 ? -1.870 -6.666 11.988 1.00 97.25 208 ARG A O 1
ATOM 1676 N N . VAL A 1 209 ? -2.027 -5.394 10.131 1.00 97.31 209 VAL A N 1
ATOM 1677 C CA . VAL A 1 209 ? -2.731 -6.365 9.296 1.00 97.31 209 VAL A CA 1
ATOM 1678 C C . VAL A 1 209 ? -1.779 -6.936 8.260 1.00 97.31 209 VAL A C 1
ATOM 1680 O O . VAL A 1 209 ? -1.090 -6.206 7.555 1.00 97.31 209 VAL A O 1
ATOM 1683 N N . LYS A 1 210 ? -1.790 -8.257 8.122 1.00 96.94 210 LYS A N 1
ATOM 1684 C CA . LYS A 1 210 ? -1.086 -8.987 7.076 1.00 96.94 210 LYS A CA 1
ATOM 1685 C C . LYS A 1 210 ? -2.089 -9.548 6.078 1.00 96.94 210 LYS A C 1
ATOM 1687 O O . LYS A 1 210 ? -2.918 -10.395 6.404 1.00 96.94 210 LYS A O 1
ATOM 1692 N N . VAL A 1 211 ? -1.977 -9.096 4.841 1.00 96.69 211 VAL A N 1
ATOM 1693 C CA . VAL A 1 211 ? -2.798 -9.491 3.702 1.00 96.69 211 VAL A CA 1
ATOM 1694 C C . VAL A 1 211 ? -1.964 -10.365 2.773 1.00 96.69 211 VAL A C 1
ATOM 1696 O O . VAL A 1 211 ? -1.001 -9.904 2.170 1.00 96.69 211 VAL A O 1
ATOM 1699 N N . SER A 1 212 ? -2.333 -11.632 2.620 1.00 95.31 212 SER A N 1
ATOM 1700 C CA . SER A 1 212 ? -1.644 -12.585 1.748 1.00 95.31 212 SER A CA 1
ATOM 1701 C C . SER A 1 212 ? -2.532 -12.998 0.582 1.00 95.31 212 SER A C 1
ATOM 1703 O O . SER A 1 212 ? -3.619 -13.536 0.770 1.00 95.31 212 SER A O 1
ATOM 1705 N N . ILE A 1 213 ? -2.035 -12.799 -0.633 1.00 93.75 213 ILE A N 1
ATOM 1706 C CA . ILE A 1 213 ? -2.661 -13.212 -1.886 1.00 93.75 213 ILE A CA 1
ATOM 1707 C C . ILE A 1 213 ? -1.875 -14.402 -2.418 1.00 93.75 213 ILE A C 1
ATOM 1709 O O . ILE A 1 213 ? -0.658 -14.335 -2.627 1.00 93.75 213 ILE A O 1
ATOM 1713 N N . PHE A 1 214 ? -2.574 -15.517 -2.598 1.00 89.88 214 PHE A N 1
ATOM 1714 C CA . PHE A 1 214 ? -1.970 -16.818 -2.843 1.00 89.88 214 PHE A CA 1
ATOM 1715 C C . PHE A 1 214 ? -0.975 -16.792 -4.007 1.00 89.88 214 PHE A C 1
ATOM 1717 O O . PHE A 1 214 ? -1.327 -16.456 -5.135 1.00 89.88 214 PHE A O 1
ATOM 1724 N N . LYS A 1 215 ? 0.276 -17.182 -3.718 1.00 84.75 215 LYS A N 1
ATOM 1725 C CA . LYS A 1 215 ? 1.407 -17.244 -4.665 1.00 84.75 215 LYS A CA 1
ATOM 1726 C C . LYS A 1 215 ? 1.775 -15.920 -5.357 1.00 84.75 215 LYS A C 1
ATOM 1728 O O . LYS A 1 215 ? 2.666 -15.949 -6.199 1.00 84.75 215 LYS A O 1
ATOM 1733 N N . ALA A 1 216 ? 1.146 -14.799 -5.005 1.00 85.88 216 ALA A N 1
ATOM 1734 C CA . ALA A 1 216 ? 1.356 -13.516 -5.668 1.00 85.88 216 ALA A CA 1
ATOM 1735 C C . ALA A 1 216 ? 2.096 -12.513 -4.782 1.00 85.88 216 ALA A C 1
ATOM 1737 O O . ALA A 1 216 ? 3.184 -12.066 -5.129 1.00 85.88 216 ALA A O 1
ATOM 1738 N N . LEU A 1 217 ? 1.508 -12.172 -3.636 1.00 89.56 217 LEU A N 1
ATOM 1739 C CA . LEU A 1 217 ? 1.911 -11.012 -2.848 1.00 89.56 217 LEU A CA 1
ATOM 1740 C C . LEU A 1 217 ? 1.545 -11.223 -1.378 1.00 89.56 217 LEU A C 1
ATOM 1742 O O . LEU A 1 217 ? 0.528 -11.829 -1.055 1.00 89.56 217 LEU A O 1
ATOM 1746 N N . THR A 1 218 ? 2.362 -10.702 -0.477 1.00 92.19 218 THR A N 1
ATOM 1747 C CA . THR A 1 218 ? 2.024 -10.472 0.925 1.00 92.19 218 THR A CA 1
ATOM 1748 C C . THR A 1 218 ? 2.274 -9.006 1.244 1.00 92.19 218 THR A C 1
ATOM 1750 O O . THR A 1 218 ? 3.391 -8.529 1.075 1.00 92.19 218 THR A O 1
ATOM 1753 N N . ALA A 1 219 ? 1.237 -8.309 1.694 1.00 93.81 219 ALA A N 1
ATOM 1754 C CA . ALA A 1 219 ? 1.306 -6.940 2.175 1.00 93.81 219 ALA A CA 1
ATOM 1755 C C . ALA A 1 219 ? 1.123 -6.919 3.696 1.00 93.81 219 ALA A C 1
ATOM 1757 O O . ALA A 1 219 ? 0.254 -7.611 4.225 1.00 93.81 219 ALA A O 1
ATOM 1758 N N . ILE A 1 220 ? 1.933 -6.141 4.400 1.00 95.31 220 ILE A N 1
ATOM 1759 C CA . ILE A 1 220 ? 1.804 -5.874 5.833 1.00 95.31 220 ILE A CA 1
ATOM 1760 C C . ILE A 1 220 ? 1.527 -4.384 5.968 1.00 95.31 220 ILE A C 1
ATOM 1762 O O . ILE A 1 220 ? 2.265 -3.586 5.402 1.00 95.31 220 ILE A O 1
ATOM 1766 N N . LEU A 1 221 ? 0.458 -4.021 6.670 1.00 96.75 221 LEU A N 1
ATOM 1767 C CA . LEU A 1 221 ? -0.010 -2.648 6.823 1.00 96.75 221 LEU A CA 1
ATOM 1768 C C . LEU A 1 221 ? -0.152 -2.315 8.308 1.00 96.75 221 LEU A C 1
ATOM 1770 O O . LEU A 1 221 ? -0.855 -3.027 9.028 1.00 96.75 221 LEU A O 1
ATOM 1774 N N . ASP A 1 222 ? 0.463 -1.217 8.736 1.00 96.88 222 ASP A N 1
ATOM 1775 C CA . ASP A 1 222 ? 0.205 -0.591 10.031 1.00 96.88 222 ASP A CA 1
ATOM 1776 C C . ASP A 1 222 ? -0.868 0.486 9.842 1.00 96.88 222 ASP A C 1
ATOM 1778 O O . ASP A 1 222 ? -0.631 1.526 9.223 1.00 96.88 222 ASP A O 1
ATOM 1782 N N . LEU A 1 223 ? -2.070 0.202 10.340 1.00 97.12 223 LEU A N 1
ATOM 1783 C CA . LEU A 1 223 ? -3.272 1.008 10.155 1.00 97.12 223 LEU A CA 1
ATOM 1784 C C . LEU A 1 223 ? -3.649 1.725 11.452 1.00 97.12 223 LEU A C 1
ATOM 1786 O O . LEU A 1 223 ? -3.657 1.116 12.523 1.00 97.12 223 LEU A O 1
ATOM 1790 N N . GLU A 1 224 ? -4.035 2.991 11.335 1.00 96.19 224 GLU A N 1
ATOM 1791 C CA . GLU A 1 224 ? -4.695 3.767 12.384 1.00 96.19 224 GLU A CA 1
ATOM 1792 C C . GLU A 1 224 ? -6.026 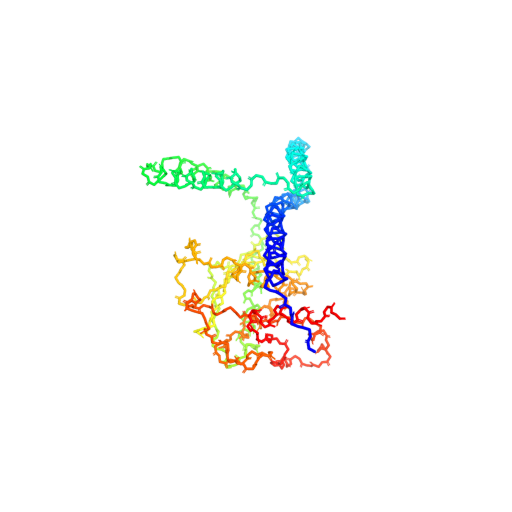4.303 11.858 1.00 96.19 224 GLU A C 1
ATOM 1794 O O . GLU A 1 224 ? -6.094 4.901 10.788 1.00 96.19 224 GLU A O 1
ATOM 1799 N N . TYR A 1 225 ? -7.091 4.094 12.617 1.00 96.94 225 TYR A N 1
ATOM 1800 C CA . TYR A 1 225 ? -8.399 4.680 12.381 1.00 96.94 225 TYR A CA 1
ATOM 1801 C C . TYR A 1 225 ? -8.646 5.782 13.408 1.00 96.94 225 TYR A C 1
ATOM 1803 O O . TYR A 1 225 ? -8.590 5.502 14.599 1.00 96.94 225 TYR A O 1
ATOM 1811 N N . ASP A 1 226 ? -8.961 6.998 12.965 1.00 94.56 226 ASP A N 1
ATOM 1812 C CA . ASP A 1 226 ? -9.352 8.115 13.833 1.00 94.56 226 ASP A CA 1
ATOM 1813 C C . ASP A 1 226 ? -10.883 8.265 13.850 1.00 94.56 226 ASP A C 1
ATOM 1815 O O . ASP A 1 226 ? -11.518 8.523 12.822 1.00 94.56 226 ASP A O 1
ATOM 1819 N N . HIS A 1 227 ? -11.480 8.132 15.037 1.00 92.00 227 HIS A N 1
ATOM 1820 C CA . HIS A 1 227 ? -12.922 8.245 15.254 1.00 92.00 227 HIS A CA 1
ATOM 1821 C C . HIS A 1 227 ? -13.463 9.644 14.959 1.00 92.00 227 HIS A C 1
ATOM 1823 O O . HIS A 1 227 ? -14.593 9.775 14.491 1.00 92.00 227 HIS A O 1
ATOM 1829 N N . THR A 1 228 ? -12.686 10.684 15.260 1.00 90.88 228 THR A N 1
ATOM 1830 C CA . THR A 1 228 ? -13.157 12.074 15.204 1.00 90.88 228 THR A CA 1
ATOM 1831 C C . THR A 1 228 ? -13.238 12.553 13.766 1.00 90.88 228 THR A C 1
ATOM 1833 O O . THR A 1 228 ? -14.224 13.167 13.362 1.00 90.88 228 THR A O 1
ATOM 1836 N N . SER A 1 229 ? -12.203 12.253 12.984 1.00 92.12 229 SER A N 1
ATOM 1837 C CA . SER A 1 229 ? -12.140 12.626 11.571 1.00 92.12 229 SER A CA 1
ATOM 1838 C C . SER A 1 229 ? -12.753 11.581 10.638 1.00 92.12 229 SER A C 1
ATOM 1840 O O . SER A 1 229 ? -12.924 11.859 9.453 1.00 92.12 229 SER A O 1
ATOM 1842 N N . ASN A 1 230 ? -13.091 10.391 11.152 1.00 94.12 230 ASN A N 1
ATOM 1843 C CA . ASN A 1 230 ? -13.499 9.234 10.358 1.00 94.12 230 ASN A CA 1
ATOM 1844 C C . ASN A 1 230 ? -12.511 8.946 9.212 1.00 94.12 230 ASN A C 1
ATOM 1846 O O . ASN A 1 230 ? -12.913 8.674 8.077 1.00 94.12 230 ASN A O 1
ATOM 1850 N N . SER A 1 231 ? -11.213 9.035 9.511 1.00 94.44 231 SER A N 1
ATOM 1851 C CA . SER A 1 231 ? -10.130 8.842 8.545 1.00 94.44 231 SER A CA 1
ATOM 1852 C C . SER A 1 231 ? -9.308 7.597 8.867 1.00 94.44 231 SER A C 1
ATOM 1854 O O . SER A 1 231 ? -9.224 7.164 10.017 1.00 94.44 231 SER A O 1
ATOM 1856 N N . LEU A 1 232 ? -8.741 6.990 7.824 1.00 96.31 232 LEU A N 1
ATOM 1857 C CA . LEU A 1 232 ? -7.819 5.866 7.938 1.00 96.31 232 LEU A CA 1
ATOM 1858 C C . LEU A 1 232 ? -6.430 6.342 7.525 1.00 96.31 232 LEU A C 1
ATOM 1860 O O . LEU A 1 232 ? -6.260 6.872 6.430 1.00 96.31 232 LEU A O 1
ATOM 1864 N N . VAL A 1 233 ? -5.446 6.114 8.381 1.00 94.12 233 VAL A N 1
ATOM 1865 C CA . VAL A 1 233 ? -4.041 6.437 8.153 1.00 94.12 233 VAL A CA 1
ATOM 1866 C C . VAL A 1 233 ? -3.257 5.137 8.019 1.00 94.12 233 VAL A C 1
ATOM 1868 O O . VAL A 1 233 ? -3.421 4.214 8.816 1.00 94.12 233 VAL A O 1
ATOM 1871 N N . VAL A 1 234 ? -2.392 5.066 7.009 1.00 95.75 234 VAL A N 1
ATOM 1872 C CA . VAL A 1 234 ? -1.424 3.976 6.843 1.00 95.75 234 VAL A CA 1
ATOM 1873 C C . VAL A 1 234 ? -0.057 4.504 7.272 1.00 95.75 234 VAL A C 1
ATOM 1875 O O . VAL A 1 234 ? 0.526 5.330 6.578 1.00 95.75 234 VAL A O 1
ATOM 1878 N N . HIS A 1 235 ? 0.444 4.063 8.427 1.00 91.19 235 HIS A N 1
ATOM 1879 C CA . HIS A 1 235 ? 1.731 4.525 8.976 1.00 91.19 235 HIS A CA 1
ATOM 1880 C C . HIS A 1 235 ? 2.920 3.890 8.279 1.00 91.19 235 HIS A C 1
ATOM 1882 O O . HIS A 1 235 ? 3.916 4.545 7.981 1.00 91.19 235 HIS A O 1
ATOM 1888 N N . GLN A 1 236 ? 2.809 2.588 8.053 1.00 90.00 236 GLN A N 1
ATOM 1889 C CA . GLN A 1 236 ? 3.840 1.782 7.438 1.00 90.00 236 GLN A CA 1
ATOM 1890 C C . GLN A 1 236 ? 3.173 0.745 6.547 1.00 90.00 236 GLN A C 1
ATOM 1892 O O . GLN A 1 236 ? 2.106 0.213 6.864 1.00 90.00 236 GLN A O 1
ATOM 1897 N N . TYR A 1 237 ? 3.827 0.440 5.436 1.00 91.50 237 TYR A N 1
ATOM 1898 C CA . TYR A 1 237 ? 3.487 -0.706 4.618 1.00 91.50 237 TYR A CA 1
ATOM 1899 C C . TYR A 1 237 ? 4.759 -1.453 4.226 1.00 91.50 237 TYR A C 1
ATOM 1901 O O . TYR A 1 237 ? 5.844 -0.883 4.135 1.00 91.50 237 TYR A O 1
ATOM 1909 N N . GLU A 1 238 ? 4.608 -2.746 3.992 1.00 89.50 238 GLU A N 1
ATOM 1910 C CA . GLU A 1 238 ? 5.636 -3.612 3.433 1.00 89.50 238 GLU A CA 1
ATOM 1911 C C . GLU A 1 238 ? 4.954 -4.525 2.418 1.00 89.50 238 GLU A C 1
ATOM 1913 O O . GLU A 1 238 ? 3.966 -5.182 2.745 1.00 89.50 238 GLU A O 1
ATOM 1918 N N . MET A 1 239 ? 5.454 -4.573 1.186 1.00 88.06 239 MET A N 1
ATOM 1919 C CA . MET A 1 239 ? 4.940 -5.454 0.139 1.00 88.06 239 MET A CA 1
ATOM 1920 C C . MET A 1 239 ? 6.053 -6.389 -0.315 1.00 88.06 239 MET A C 1
ATOM 1922 O O . MET A 1 239 ? 7.100 -5.940 -0.766 1.00 88.06 239 MET A O 1
ATOM 1926 N N . ARG A 1 240 ? 5.822 -7.697 -0.188 1.00 85.56 240 ARG A N 1
ATOM 1927 C CA . ARG A 1 240 ? 6.808 -8.732 -0.514 1.00 85.56 240 ARG A CA 1
ATOM 1928 C C . ARG A 1 240 ? 6.190 -9.950 -1.182 1.00 85.56 240 ARG A C 1
ATOM 1930 O O . ARG A 1 240 ? 5.005 -10.247 -1.020 1.00 85.56 240 ARG A O 1
ATOM 1937 N N . SER A 1 241 ? 6.989 -10.700 -1.919 1.00 83.00 241 SER A N 1
ATOM 1938 C CA . SER A 1 241 ? 6.576 -11.978 -2.478 1.00 83.00 241 SER A CA 1
ATOM 1939 C C . SER A 1 241 ? 6.452 -13.026 -1.370 1.00 83.00 241 SER A C 1
ATOM 1941 O O . SER A 1 241 ? 7.245 -13.022 -0.429 1.00 83.00 241 SER A O 1
ATOM 1943 N N . PRO A 1 242 ? 5.537 -14.006 -1.476 1.00 78.94 242 PRO A N 1
ATOM 1944 C CA . PRO A 1 242 ? 5.454 -15.097 -0.502 1.00 78.94 242 PRO A CA 1
ATOM 1945 C C . PRO A 1 242 ? 6.740 -15.932 -0.377 1.00 78.94 242 PRO A C 1
ATOM 1947 O O . PRO A 1 242 ? 6.891 -16.671 0.590 1.00 78.94 242 PRO A O 1
ATOM 1950 N N . LYS A 1 243 ? 7.628 -15.864 -1.378 1.00 76.25 243 LYS A N 1
ATOM 1951 C CA . LYS A 1 243 ? 8.903 -16.595 -1.432 1.00 76.25 243 LYS A CA 1
ATOM 1952 C C . LYS A 1 243 ? 10.126 -15.718 -1.138 1.00 76.25 243 LYS A C 1
ATOM 1954 O O . LYS A 1 243 ? 11.242 -16.227 -1.176 1.00 76.25 243 LYS A O 1
ATOM 1959 N N . GLU A 1 244 ? 9.928 -14.421 -0.910 1.00 72.25 244 GLU A N 1
ATOM 1960 C CA . GLU A 1 244 ? 11.010 -13.500 -0.564 1.00 72.25 244 GLU A CA 1
ATOM 1961 C C . GLU A 1 244 ? 11.478 -13.779 0.867 1.00 72.25 244 GLU A C 1
ATOM 1963 O O . GLU A 1 244 ? 10.676 -13.782 1.801 1.00 72.25 244 GLU A O 1
ATOM 1968 N N . ASP A 1 245 ? 12.777 -14.037 1.028 1.00 62.53 245 ASP A N 1
ATOM 1969 C CA . ASP A 1 245 ? 13.400 -14.150 2.342 1.00 62.53 245 ASP A CA 1
ATOM 1970 C C . ASP A 1 245 ? 13.759 -12.746 2.846 1.00 62.53 245 ASP A C 1
ATOM 1972 O O . ASP A 1 245 ? 14.450 -11.988 2.159 1.00 62.53 245 ASP A O 1
ATOM 1976 N N . VAL A 1 246 ? 13.289 -12.408 4.048 1.00 60.78 246 VAL A N 1
ATOM 1977 C CA . VAL A 1 246 ? 13.477 -11.099 4.695 1.00 60.78 246 VAL A CA 1
ATOM 1978 C C . VAL A 1 246 ? 14.965 -10.766 4.833 1.00 60.78 246 VAL A C 1
ATOM 1980 O O . VAL A 1 246 ? 15.358 -9.606 4.738 1.00 60.78 246 VAL A O 1
ATOM 1983 N N . SER A 1 247 ? 15.819 -11.782 4.982 1.00 54.28 247 SER A N 1
ATOM 1984 C CA . SER A 1 247 ? 17.267 -11.604 5.116 1.00 54.28 247 SER A CA 1
ATOM 1985 C C . SER A 1 247 ? 17.966 -11.121 3.838 1.00 54.28 247 SER A C 1
ATOM 1987 O O . SER A 1 247 ? 19.083 -10.616 3.921 1.00 54.28 247 SER A O 1
ATOM 1989 N N . LEU A 1 248 ? 17.338 -11.241 2.662 1.00 50.47 248 LEU A N 1
ATOM 1990 C CA . LEU A 1 248 ? 17.953 -10.869 1.381 1.00 50.47 248 LEU A CA 1
ATOM 1991 C C . LEU A 1 248 ? 17.705 -9.408 0.977 1.00 50.47 248 LEU A C 1
ATOM 1993 O O . LEU A 1 248 ? 18.406 -8.911 0.100 1.00 50.47 248 LEU A O 1
ATOM 1997 N N . MET A 1 249 ? 16.767 -8.699 1.618 1.00 48.31 249 MET A N 1
ATOM 1998 C CA . MET A 1 249 ? 16.452 -7.297 1.286 1.00 48.31 249 MET A CA 1
ATOM 1999 C C . MET A 1 249 ? 17.522 -6.287 1.738 1.00 48.31 249 MET A C 1
ATOM 2001 O O . MET A 1 249 ? 17.484 -5.133 1.329 1.00 48.31 249 MET A O 1
ATOM 2005 N N . VAL A 1 250 ? 18.492 -6.712 2.554 1.00 45.22 250 VAL A N 1
ATOM 2006 C CA . VAL A 1 250 ? 19.602 -5.869 3.043 1.00 45.22 250 VAL A CA 1
ATOM 2007 C C . VAL A 1 250 ? 20.848 -5.992 2.147 1.00 45.22 250 VAL A C 1
ATOM 2009 O O . VAL A 1 250 ? 21.888 -5.403 2.427 1.00 45.22 250 VAL A O 1
ATOM 2012 N N . LEU A 1 251 ? 20.784 -6.763 1.054 1.00 42.72 251 LEU A N 1
ATOM 2013 C CA . LEU A 1 251 ? 21.939 -6.931 0.173 1.00 42.72 251 LEU A CA 1
ATOM 2014 C C . LEU A 1 251 ? 22.175 -5.662 -0.680 1.00 42.72 251 LEU A C 1
ATOM 2016 O O . LEU A 1 251 ? 21.272 -5.261 -1.415 1.00 42.72 251 LEU A O 1
ATOM 2020 N N . PRO A 1 252 ? 23.395 -5.081 -0.675 1.00 44.81 252 PRO A N 1
ATOM 2021 C CA . PRO A 1 252 ? 23.716 -3.815 -1.352 1.00 44.81 252 PRO A CA 1
ATOM 2022 C C . PRO A 1 252 ? 23.614 -3.844 -2.888 1.00 44.81 252 PRO A C 1
ATOM 2024 O O . PRO A 1 252 ? 23.776 -2.817 -3.536 1.00 44.81 252 PRO A O 1
ATOM 2027 N N . ASN A 1 253 ? 23.365 -5.015 -3.481 1.00 45.44 253 ASN A N 1
ATOM 2028 C CA . ASN A 1 253 ? 23.424 -5.238 -4.927 1.00 45.44 253 ASN A CA 1
ATOM 2029 C C . ASN A 1 253 ? 22.052 -5.199 -5.618 1.00 45.44 253 ASN A C 1
ATOM 2031 O O . ASN A 1 253 ? 21.966 -5.479 -6.816 1.00 45.44 253 ASN A O 1
ATOM 2035 N N . PHE A 1 254 ? 20.971 -4.893 -4.894 1.00 48.12 254 PHE A N 1
ATOM 2036 C CA . PHE A 1 254 ? 19.703 -4.583 -5.548 1.00 48.12 254 PHE A CA 1
ATOM 2037 C C . PHE A 1 254 ? 19.821 -3.226 -6.230 1.00 48.12 254 PHE A C 1
ATOM 2039 O O . PHE A 1 254 ? 20.285 -2.261 -5.632 1.00 48.12 254 PHE A O 1
ATOM 2046 N N . ASN A 1 255 ? 19.415 -3.163 -7.496 1.00 50.59 255 ASN A N 1
ATOM 2047 C CA . ASN A 1 255 ? 19.387 -1.927 -8.263 1.00 50.59 255 ASN A CA 1
ATOM 2048 C C . ASN A 1 255 ? 18.378 -0.982 -7.583 1.00 50.59 255 ASN A C 1
ATOM 2050 O O . ASN A 1 255 ? 17.171 -1.085 -7.802 1.00 50.59 255 ASN A O 1
ATOM 2054 N N . THR A 1 256 ? 18.879 -0.116 -6.701 1.00 53.00 256 THR A N 1
ATOM 2055 C CA . THR A 1 256 ? 18.111 0.718 -5.758 1.00 53.00 256 THR A CA 1
ATOM 2056 C C . THR A 1 256 ? 17.064 1.599 -6.440 1.00 53.00 256 THR A C 1
ATOM 2058 O O . THR A 1 256 ? 16.097 2.022 -5.812 1.00 53.00 256 THR A O 1
ATOM 2061 N N . ASN A 1 257 ? 17.226 1.837 -7.741 1.00 57.75 257 ASN A N 1
ATOM 2062 C CA . ASN A 1 257 ? 16.366 2.689 -8.550 1.00 57.75 257 ASN A CA 1
ATOM 2063 C C . ASN A 1 257 ? 14.951 2.116 -8.764 1.00 57.75 257 ASN A C 1
ATOM 2065 O O . ASN A 1 257 ? 13.976 2.857 -8.664 1.00 57.75 257 ASN A O 1
ATOM 2069 N N . ASP A 1 258 ? 14.813 0.817 -9.050 1.00 57.53 258 ASP A N 1
ATOM 2070 C CA . ASP A 1 258 ? 13.506 0.223 -9.387 1.00 57.53 258 ASP A CA 1
ATOM 2071 C C . ASP A 1 258 ? 12.680 -0.100 -8.129 1.00 57.53 258 ASP A C 1
ATOM 2073 O O . ASP A 1 258 ? 11.456 0.043 -8.146 1.00 57.53 258 ASP A O 1
ATOM 2077 N N . THR A 1 259 ? 13.333 -0.505 -7.031 1.00 63.03 259 THR A N 1
ATOM 2078 C CA . THR A 1 259 ? 12.672 -0.737 -5.734 1.00 63.03 259 THR A CA 1
ATOM 2079 C C . THR A 1 259 ? 12.183 0.577 -5.127 1.00 63.03 259 THR A C 1
ATOM 2081 O O . THR A 1 259 ? 11.019 0.671 -4.751 1.00 63.03 259 THR A O 1
ATOM 2084 N N . CYS A 1 260 ? 13.015 1.626 -5.156 1.00 67.12 260 CYS A N 1
ATOM 2085 C CA . CYS A 1 260 ? 12.630 2.971 -4.722 1.00 67.12 260 CYS A CA 1
ATOM 2086 C C . CYS A 1 260 ? 11.426 3.512 -5.513 1.00 67.12 260 CYS A C 1
ATOM 2088 O O . CYS A 1 260 ? 10.510 4.103 -4.941 1.00 67.12 260 CYS A O 1
ATOM 2090 N N . LEU A 1 261 ? 11.381 3.271 -6.829 1.00 73.31 261 LEU A N 1
ATOM 2091 C CA . LEU A 1 261 ? 10.253 3.704 -7.649 1.00 73.31 261 LEU A CA 1
ATOM 2092 C C . LEU A 1 261 ? 8.963 2.940 -7.326 1.00 73.31 261 LEU A C 1
ATOM 2094 O O . LEU A 1 261 ? 7.890 3.543 -7.312 1.00 73.31 261 LEU A O 1
ATOM 2098 N N . LEU A 1 262 ? 9.040 1.632 -7.071 1.00 77.12 262 LEU A N 1
ATOM 2099 C CA . LEU A 1 262 ? 7.868 0.855 -6.672 1.00 77.12 262 LEU A CA 1
ATOM 2100 C C . LEU A 1 262 ? 7.298 1.369 -5.344 1.00 77.12 262 LEU A C 1
ATOM 2102 O O . LEU A 1 262 ? 6.097 1.627 -5.268 1.00 77.12 262 LEU A O 1
ATOM 2106 N N . ASP A 1 263 ? 8.155 1.606 -4.351 1.00 80.44 263 ASP A N 1
ATOM 2107 C CA . ASP A 1 263 ? 7.754 2.176 -3.063 1.00 80.44 263 ASP A CA 1
ATOM 2108 C C . ASP A 1 263 ? 7.146 3.576 -3.232 1.00 80.44 263 ASP A C 1
ATOM 2110 O O . ASP A 1 263 ? 6.129 3.910 -2.625 1.00 80.44 263 ASP A O 1
ATOM 2114 N N . LEU A 1 264 ? 7.704 4.416 -4.108 1.00 81.19 264 LEU A N 1
ATOM 2115 C CA . LEU A 1 264 ? 7.125 5.728 -4.402 1.00 81.19 264 LEU A CA 1
ATOM 2116 C C . LEU A 1 264 ? 5.699 5.613 -4.972 1.00 81.19 264 LEU A C 1
ATOM 2118 O O . LEU A 1 264 ? 4.809 6.368 -4.578 1.00 81.19 264 LEU A O 1
ATOM 2122 N N . LEU A 1 265 ? 5.467 4.661 -5.877 1.00 83.06 265 LEU A N 1
ATOM 2123 C CA . LEU A 1 265 ? 4.161 4.452 -6.506 1.00 83.06 265 LEU A CA 1
ATOM 2124 C C . LEU A 1 265 ? 3.134 3.852 -5.543 1.00 83.06 265 LEU A C 1
ATOM 2126 O O . LEU A 1 265 ? 1.970 4.253 -5.575 1.00 83.06 265 LEU A O 1
ATOM 2130 N N . ILE A 1 266 ? 3.555 2.930 -4.676 1.00 86.31 266 ILE A N 1
ATOM 2131 C CA . ILE A 1 266 ? 2.694 2.376 -3.626 1.00 86.31 266 ILE A CA 1
ATOM 2132 C C . ILE A 1 266 ? 2.308 3.480 -2.638 1.00 86.31 266 ILE A C 1
ATOM 2134 O O . ILE A 1 266 ? 1.125 3.642 -2.344 1.00 86.31 266 ILE A O 1
ATOM 2138 N N . ASN A 1 267 ? 3.278 4.283 -2.188 1.00 86.94 267 ASN A N 1
ATOM 2139 C CA . ASN A 1 267 ? 3.031 5.439 -1.326 1.00 86.94 267 ASN A CA 1
ATOM 2140 C C . ASN A 1 267 ? 2.007 6.400 -1.936 1.00 86.94 267 ASN A C 1
ATOM 2142 O O . ASN A 1 267 ? 1.057 6.793 -1.265 1.00 86.94 267 ASN A O 1
ATOM 2146 N N . ALA A 1 268 ? 2.182 6.769 -3.208 1.00 86.31 268 ALA A N 1
ATOM 2147 C CA . ALA A 1 268 ? 1.251 7.654 -3.903 1.00 86.31 268 ALA A CA 1
ATOM 2148 C C . ALA A 1 268 ? -0.169 7.063 -3.942 1.00 86.31 268 ALA A C 1
ATOM 2150 O O . ALA A 1 268 ? -1.127 7.744 -3.588 1.00 86.31 268 ALA A O 1
ATOM 2151 N N . ALA A 1 269 ? -0.300 5.777 -4.286 1.00 88.19 269 ALA A N 1
ATOM 2152 C CA . ALA A 1 269 ? -1.595 5.104 -4.340 1.00 88.19 269 ALA A CA 1
ATOM 2153 C C . ALA A 1 269 ? -2.278 5.019 -2.963 1.00 88.19 269 ALA A C 1
ATOM 2155 O O . ALA A 1 269 ? -3.475 5.281 -2.857 1.00 88.19 269 ALA A O 1
ATOM 2156 N N . LEU A 1 270 ? -1.535 4.668 -1.907 1.00 90.25 270 LEU A N 1
ATOM 2157 C CA . LEU A 1 270 ? -2.059 4.603 -0.539 1.00 90.25 270 LEU A CA 1
ATOM 2158 C C . LEU A 1 270 ? -2.505 5.979 -0.044 1.00 90.25 270 LEU A C 1
ATOM 2160 O O . LEU A 1 270 ? -3.616 6.094 0.468 1.00 90.25 270 LEU A O 1
ATOM 2164 N N . ASN A 1 271 ? -1.697 7.018 -0.261 1.00 88.19 271 ASN A N 1
ATOM 2165 C CA . ASN A 1 271 ? -2.059 8.383 0.111 1.00 88.19 271 ASN A CA 1
ATOM 2166 C C . ASN A 1 271 ? -3.358 8.822 -0.575 1.00 88.19 271 ASN A C 1
ATOM 2168 O O . ASN A 1 271 ? -4.268 9.291 0.107 1.00 88.19 271 ASN A O 1
ATOM 2172 N N . ASP A 1 272 ? -3.490 8.584 -1.882 1.00 86.62 272 ASP A N 1
ATOM 2173 C CA . ASP A 1 272 ? -4.712 8.899 -2.630 1.00 86.62 272 ASP A CA 1
ATOM 2174 C C . ASP A 1 272 ? -5.933 8.127 -2.103 1.00 86.62 272 ASP A C 1
ATOM 2176 O O . ASP A 1 272 ? -7.024 8.689 -1.990 1.00 86.62 272 ASP A O 1
ATOM 2180 N N . MET A 1 273 ? -5.767 6.846 -1.752 1.00 88.69 273 MET A N 1
ATOM 2181 C CA . MET A 1 273 ? -6.838 6.026 -1.172 1.00 88.69 273 MET A CA 1
ATOM 2182 C C . MET A 1 273 ? -7.260 6.514 0.217 1.00 88.69 273 MET A C 1
ATOM 2184 O O . MET A 1 273 ? -8.438 6.436 0.545 1.00 88.69 273 MET A O 1
ATOM 2188 N N . THR A 1 274 ? -6.339 7.046 1.026 1.00 89.44 274 THR A N 1
ATOM 2189 C CA . THR A 1 274 ? -6.644 7.534 2.385 1.00 89.44 274 THR A CA 1
ATOM 2190 C C . THR A 1 274 ? -7.392 8.870 2.433 1.00 89.44 274 THR A C 1
ATOM 2192 O O . THR A 1 274 ? -7.823 9.279 3.508 1.00 89.44 274 THR A O 1
ATOM 2195 N N . LEU A 1 275 ? -7.609 9.532 1.289 1.00 87.19 275 LEU A N 1
ATOM 2196 C CA . LEU A 1 275 ? -8.370 10.789 1.208 1.00 87.19 275 LEU A CA 1
ATOM 2197 C C . LEU A 1 275 ? -9.891 10.607 1.366 1.00 87.19 275 LEU A C 1
ATOM 2199 O O . LEU A 1 275 ? -10.610 11.599 1.488 1.00 87.19 275 LEU A O 1
ATOM 2203 N N . THR A 1 276 ? -10.396 9.371 1.329 1.00 86.62 276 THR A N 1
ATOM 2204 C CA . THR A 1 276 ? -11.826 9.057 1.498 1.00 86.62 276 THR A CA 1
ATOM 2205 C C . THR A 1 276 ? -12.187 8.724 2.949 1.00 86.62 276 THR A C 1
ATOM 2207 O O . THR A 1 276 ? -11.334 8.738 3.840 1.00 86.62 276 THR A O 1
ATOM 2210 N N . THR A 1 277 ? -13.464 8.424 3.217 1.00 92.38 277 THR A N 1
ATOM 2211 C CA . THR A 1 277 ? -13.883 7.982 4.557 1.00 92.38 277 THR A CA 1
ATOM 2212 C C . THR A 1 277 ? -13.148 6.705 4.959 1.00 92.38 277 THR A C 1
ATOM 2214 O O . THR A 1 277 ? -12.835 5.876 4.109 1.00 92.38 277 THR A O 1
ATOM 2217 N N . ALA A 1 278 ? -12.897 6.494 6.253 1.00 94.31 278 ALA A N 1
ATOM 2218 C CA . ALA A 1 278 ? -12.079 5.374 6.726 1.00 94.31 278 ALA A CA 1
ATOM 2219 C C . ALA A 1 278 ? -12.513 4.004 6.174 1.00 94.31 278 ALA A C 1
ATOM 2221 O O . ALA A 1 278 ? -11.670 3.178 5.819 1.00 94.31 278 ALA A O 1
ATOM 2222 N N . ARG A 1 279 ? -13.829 3.775 6.059 1.00 94.50 279 ARG A N 1
ATOM 2223 C CA . ARG A 1 279 ? -14.395 2.544 5.491 1.00 94.50 279 ARG A CA 1
ATOM 2224 C C . ARG A 1 279 ? -14.077 2.417 4.003 1.00 94.50 279 ARG A C 1
ATOM 2226 O O . ARG A 1 279 ? -13.635 1.358 3.567 1.00 94.50 279 ARG A O 1
ATOM 2233 N N . GLU A 1 280 ? -14.316 3.472 3.231 1.00 91.31 280 GLU A N 1
ATOM 2234 C CA . GLU A 1 280 ? -14.040 3.485 1.791 1.00 91.31 280 GLU A CA 1
ATOM 2235 C C . GLU A 1 280 ? -12.548 3.328 1.524 1.00 91.31 280 GLU A C 1
ATOM 2237 O O . GLU A 1 280 ? -12.173 2.495 0.706 1.00 91.31 280 GLU A O 1
ATOM 2242 N N . SER A 1 281 ? -11.703 4.039 2.271 1.00 93.69 281 SER A N 1
ATOM 2243 C CA . SER A 1 281 ? -10.246 3.955 2.183 1.00 93.69 281 SER A CA 1
ATOM 2244 C C . SER A 1 281 ? -9.772 2.522 2.426 1.00 93.69 281 SER A C 1
ATOM 2246 O O . SER A 1 281 ? -9.022 1.969 1.621 1.00 93.69 281 SER A O 1
ATOM 2248 N N . LEU A 1 282 ? -10.276 1.872 3.482 1.00 96.00 282 LEU A N 1
ATOM 2249 C CA . LEU A 1 282 ? -9.969 0.472 3.778 1.00 96.00 282 LEU A CA 1
ATOM 2250 C C . LEU A 1 282 ? -10.385 -0.454 2.628 1.00 96.00 282 LEU A C 1
ATOM 2252 O O . LEU A 1 282 ? -9.609 -1.313 2.213 1.00 96.00 282 LEU A O 1
ATOM 2256 N N . PHE A 1 283 ? -11.591 -0.281 2.090 1.00 94.44 283 PHE A N 1
ATOM 2257 C CA . PHE A 1 283 ? -12.096 -1.134 1.013 1.00 94.44 283 PHE A CA 1
ATOM 2258 C C . PHE A 1 283 ? -11.334 -0.907 -0.290 1.00 94.44 283 PHE A C 1
ATOM 2260 O O . PHE A 1 283 ? -11.009 -1.874 -0.977 1.00 94.44 283 PHE A O 1
ATOM 2267 N N . CYS A 1 284 ? -10.981 0.339 -0.604 1.00 91.88 284 CYS A N 1
ATOM 2268 C CA . CYS A 1 284 ? -10.142 0.681 -1.747 1.00 91.88 284 CYS A CA 1
ATOM 2269 C C . CYS A 1 284 ? -8.780 -0.008 -1.647 1.00 91.88 284 CYS A C 1
ATOM 2271 O O . CYS A 1 284 ? -8.363 -0.657 -2.607 1.00 91.88 284 CYS A O 1
ATOM 2273 N N . ILE A 1 285 ? -8.138 0.036 -0.473 1.00 94.19 285 ILE A N 1
ATOM 2274 C CA . ILE A 1 285 ? -6.862 -0.647 -0.225 1.00 94.19 285 ILE A CA 1
ATOM 2275 C C . ILE A 1 285 ? -7.012 -2.161 -0.415 1.00 94.19 285 ILE A C 1
ATOM 2277 O O . ILE A 1 285 ? -6.210 -2.771 -1.122 1.00 94.19 285 ILE A O 1
ATOM 2281 N N . LEU A 1 286 ? -8.046 -2.784 0.162 1.00 94.81 286 LEU A N 1
ATOM 2282 C CA . LEU A 1 286 ? -8.273 -4.230 0.038 1.00 94.81 286 LEU A CA 1
ATOM 2283 C C . LEU A 1 286 ? -8.569 -4.648 -1.409 1.00 94.81 286 LEU A C 1
ATOM 2285 O O . LEU A 1 286 ? -8.016 -5.642 -1.884 1.00 94.81 286 LEU A O 1
ATOM 2289 N N . HIS A 1 287 ? -9.376 -3.876 -2.140 1.00 92.06 287 HIS A N 1
ATOM 2290 C CA . HIS A 1 287 ? -9.628 -4.106 -3.561 1.00 92.06 287 HIS A CA 1
ATOM 2291 C C . HIS A 1 287 ? -8.362 -3.938 -4.400 1.00 92.06 287 HIS A C 1
ATOM 2293 O O . HIS A 1 287 ? -8.067 -4.801 -5.233 1.00 92.06 287 HIS A O 1
ATOM 2299 N N . TRP A 1 288 ? -7.588 -2.879 -4.164 1.00 92.12 288 TRP A N 1
ATOM 2300 C CA . TRP A 1 288 ? -6.334 -2.634 -4.866 1.00 92.12 288 TRP A CA 1
ATOM 2301 C C . TRP A 1 288 ? -5.325 -3.754 -4.617 1.00 92.12 288 TRP A C 1
ATOM 2303 O O . TRP A 1 288 ? -4.800 -4.311 -5.581 1.00 92.12 288 TRP A O 1
ATOM 2313 N N . LEU A 1 289 ? -5.142 -4.188 -3.368 1.00 92.62 289 LEU A N 1
ATOM 2314 C CA . LEU A 1 289 ? -4.325 -5.359 -3.056 1.00 92.62 289 LEU A CA 1
ATOM 2315 C C . LEU A 1 289 ? -4.864 -6.603 -3.764 1.00 92.62 289 LEU A C 1
ATOM 2317 O O . LEU A 1 289 ? -4.105 -7.286 -4.445 1.00 92.62 289 LEU A O 1
ATOM 2321 N N . SER A 1 290 ? -6.171 -6.871 -3.699 1.00 91.81 290 SER A N 1
ATOM 2322 C CA . SER A 1 290 ? -6.772 -8.050 -4.337 1.00 91.81 290 SER A CA 1
ATOM 2323 C C . SER A 1 290 ? -6.500 -8.129 -5.844 1.00 91.81 290 SER A C 1
ATOM 2325 O O . SER A 1 290 ? -6.382 -9.235 -6.366 1.00 91.81 290 SER A O 1
ATOM 2327 N N . SER A 1 291 ? -6.303 -6.990 -6.526 1.00 89.69 291 SER A N 1
ATOM 2328 C CA . SER A 1 291 ? -5.969 -6.929 -7.959 1.00 89.69 291 SER A CA 1
ATOM 2329 C C . SER A 1 291 ? -4.632 -7.598 -8.314 1.00 89.69 291 SER A C 1
ATOM 2331 O O . SER A 1 291 ? -4.400 -7.955 -9.466 1.00 89.69 291 SER A O 1
ATOM 2333 N N . TYR A 1 292 ? -3.762 -7.859 -7.335 1.00 89.56 292 TYR A N 1
ATOM 2334 C CA . TYR A 1 292 ? -2.502 -8.571 -7.547 1.00 89.56 292 TYR A CA 1
ATOM 2335 C C . TYR A 1 292 ? -2.677 -10.097 -7.716 1.00 89.56 292 TYR A C 1
ATOM 2337 O O . TYR A 1 292 ? -1.698 -10.793 -7.971 1.00 89.56 292 TYR A O 1
ATOM 2345 N N . TYR A 1 293 ? -3.889 -10.659 -7.624 1.00 89.06 293 TYR A N 1
ATOM 2346 C CA . TYR A 1 293 ? -4.112 -12.116 -7.714 1.00 89.06 293 TYR A CA 1
ATOM 2347 C C . TYR A 1 293 ? -3.605 -12.775 -9.008 1.00 89.06 293 TYR A C 1
ATOM 2349 O O . TYR A 1 293 ? -3.187 -13.931 -9.000 1.00 89.06 293 TYR A O 1
ATOM 2357 N N . ASN A 1 294 ? -3.629 -12.047 -10.121 1.00 85.50 294 ASN A N 1
ATOM 2358 C CA . ASN A 1 294 ? -3.215 -12.502 -11.449 1.00 85.50 294 ASN A CA 1
ATOM 2359 C C . ASN A 1 294 ? -1.926 -11.809 -11.925 1.00 85.50 294 ASN A C 1
ATOM 2361 O O . ASN A 1 294 ? -1.654 -11.786 -13.126 1.00 85.50 294 ASN A O 1
ATOM 2365 N N . LEU A 1 295 ? -1.122 -11.278 -10.993 1.00 81.31 295 LEU A N 1
ATOM 2366 C CA . LEU A 1 295 ? 0.084 -10.487 -11.259 1.00 81.31 295 LEU A CA 1
ATOM 2367 C C . LEU A 1 295 ? 1.003 -11.082 -12.340 1.00 81.31 295 LEU A C 1
ATOM 2369 O O . LEU A 1 295 ? 1.498 -10.354 -13.186 1.00 81.31 295 LEU A O 1
ATOM 2373 N N . PHE A 1 296 ? 1.197 -12.404 -12.338 1.00 78.12 296 PHE A N 1
ATOM 2374 C CA . PHE A 1 296 ? 2.113 -13.111 -13.248 1.00 78.12 296 PHE A CA 1
ATOM 2375 C C . PHE A 1 296 ? 1.497 -13.549 -14.584 1.00 78.12 296 PHE A C 1
ATOM 2377 O O . PHE A 1 296 ? 2.189 -14.092 -15.450 1.00 78.12 296 PHE A O 1
ATOM 2384 N N . VAL A 1 297 ? 0.183 -13.398 -14.730 1.00 81.75 297 VAL A N 1
ATOM 2385 C CA . VAL A 1 297 ? -0.578 -13.927 -15.869 1.00 81.75 297 VAL A CA 1
ATOM 2386 C C . VAL A 1 297 ? -1.165 -12.796 -16.704 1.00 81.75 297 VAL A C 1
ATOM 2388 O O . VAL A 1 297 ? -1.313 -12.949 -17.917 1.00 81.75 297 VAL A O 1
ATOM 2391 N N . GLU A 1 298 ? -1.464 -11.658 -16.080 1.00 85.00 298 GLU A N 1
ATOM 2392 C CA . GLU A 1 298 ? -2.025 -10.504 -16.769 1.00 85.00 298 GLU A CA 1
ATOM 2393 C C . GLU A 1 298 ? -1.015 -9.881 -17.753 1.00 85.00 298 GLU A C 1
ATOM 2395 O O . GLU A 1 298 ? 0.181 -9.778 -17.448 1.00 85.00 298 GLU A O 1
ATOM 2400 N N . PRO A 1 299 ? -1.451 -9.494 -18.966 1.00 86.50 299 PRO A N 1
ATOM 2401 C CA . PRO A 1 299 ? -0.614 -8.736 -19.880 1.00 86.50 299 PRO A CA 1
ATOM 2402 C C . PRO A 1 299 ? -0.480 -7.280 -19.426 1.00 86.50 29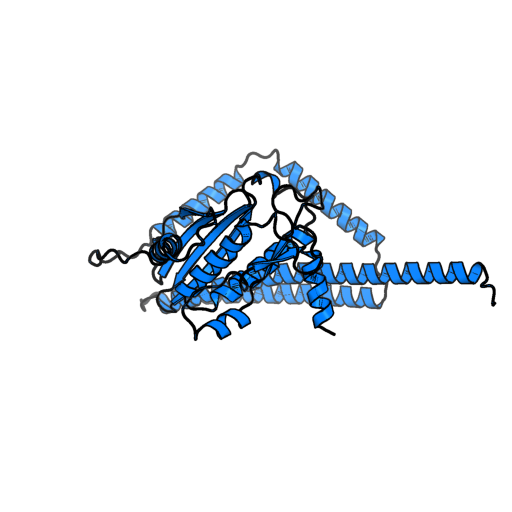9 PRO A C 1
ATOM 2404 O O . PRO A 1 299 ? -1.429 -6.663 -18.949 1.00 86.50 299 PRO A O 1
ATOM 2407 N N . CYS A 1 300 ? 0.694 -6.699 -19.654 1.00 88.00 300 CYS A N 1
ATOM 2408 C CA . CYS A 1 300 ? 0.922 -5.271 -19.492 1.00 88.00 300 CYS A CA 1
ATOM 2409 C C . CYS A 1 300 ? -0.044 -4.477 -20.378 1.00 88.00 300 CYS A C 1
ATOM 2411 O O . CYS A 1 300 ? -0.097 -4.689 -21.591 1.00 88.00 300 CYS A O 1
ATOM 2413 N N . CYS A 1 301 ? -0.756 -3.509 -19.804 1.00 88.38 301 CYS A N 1
ATOM 2414 C CA . CYS A 1 301 ? -1.749 -2.708 -20.518 1.00 88.38 301 CYS A CA 1
ATOM 2415 C C . CYS A 1 301 ? -1.164 -1.845 -21.647 1.00 88.38 301 CYS A C 1
ATOM 2417 O O . CYS A 1 301 ? -1.924 -1.340 -22.467 1.00 88.38 301 CYS A O 1
ATOM 2419 N N . ARG A 1 302 ? 0.161 -1.645 -21.694 1.00 87.69 302 ARG A N 1
ATOM 2420 C CA . ARG A 1 302 ? 0.824 -0.870 -22.754 1.00 87.69 302 ARG A CA 1
ATOM 2421 C C . ARG A 1 302 ? 1.466 -1.736 -23.832 1.00 87.69 302 ARG A C 1
ATOM 2423 O O . ARG A 1 302 ? 1.246 -1.490 -25.007 1.00 87.69 302 ARG A O 1
ATOM 2430 N N . CYS A 1 303 ? 2.301 -2.704 -23.450 1.00 88.50 303 CYS A N 1
ATOM 2431 C CA . CYS A 1 303 ? 3.056 -3.508 -24.419 1.00 88.50 303 CYS A CA 1
ATOM 2432 C C . CYS A 1 303 ? 2.402 -4.860 -24.733 1.00 88.50 303 CYS A C 1
ATOM 2434 O O . CYS A 1 303 ? 2.924 -5.602 -25.561 1.00 88.50 303 CYS A O 1
ATOM 2436 N N . HIS A 1 304 ? 1.307 -5.207 -24.047 1.00 88.50 304 HIS A N 1
ATOM 2437 C CA . HIS A 1 304 ? 0.561 -6.465 -24.163 1.00 88.50 304 HIS A CA 1
ATOM 2438 C C . HIS A 1 304 ? 1.370 -7.750 -23.907 1.00 88.50 304 HIS A C 1
ATOM 2440 O O . HIS A 1 304 ? 0.831 -8.852 -24.007 1.00 88.50 304 HIS A O 1
ATOM 2446 N N . LYS A 1 305 ? 2.644 -7.639 -23.513 1.00 86.31 305 LYS A N 1
ATOM 2447 C CA . LYS A 1 305 ? 3.457 -8.768 -23.050 1.00 86.31 305 LYS A CA 1
ATOM 2448 C C . LYS A 1 305 ? 3.055 -9.147 -21.631 1.00 86.31 305 LYS A C 1
ATOM 2450 O O . LYS A 1 305 ? 2.687 -8.280 -20.839 1.00 86.31 305 LYS A O 1
ATOM 2455 N N . ARG A 1 306 ? 3.145 -10.437 -21.300 1.00 84.31 306 ARG A N 1
ATOM 2456 C CA . ARG A 1 306 ? 2.883 -10.913 -19.936 1.00 84.31 306 ARG A CA 1
ATOM 2457 C C . ARG A 1 306 ? 3.830 -10.236 -18.955 1.00 84.31 306 ARG A C 1
ATOM 2459 O O . ARG A 1 306 ? 4.993 -9.992 -19.274 1.00 84.31 306 ARG A O 1
ATOM 2466 N N . LEU A 1 307 ? 3.330 -9.969 -17.757 1.00 76.00 307 LEU A N 1
ATOM 2467 C CA . LEU A 1 307 ? 4.118 -9.397 -16.674 1.00 76.00 307 LEU A CA 1
ATOM 2468 C C . LEU A 1 307 ? 4.971 -10.485 -16.007 1.00 76.00 307 LEU A C 1
ATOM 2470 O O . LEU A 1 307 ? 4.782 -10.874 -14.856 1.00 76.00 307 LEU A O 1
ATOM 2474 N N . GLN A 1 308 ? 5.866 -11.052 -16.806 1.00 69.62 308 GLN A N 1
ATOM 2475 C CA . GLN A 1 308 ? 6.815 -12.074 -16.403 1.00 69.62 308 GLN A CA 1
ATOM 2476 C C . GLN A 1 308 ? 8.166 -11.430 -16.092 1.00 69.62 308 GLN A C 1
ATOM 2478 O O . GLN A 1 308 ? 8.425 -10.275 -16.432 1.00 69.62 308 GLN A O 1
ATOM 2483 N N . PHE A 1 309 ? 9.013 -12.187 -15.403 1.00 64.69 309 PHE A N 1
ATOM 2484 C CA . PHE A 1 309 ? 10.371 -11.778 -15.080 1.00 64.69 309 PHE A CA 1
ATOM 2485 C C . PHE A 1 309 ? 11.209 -11.650 -16.354 1.00 64.69 309 PHE A C 1
ATOM 2487 O O . PHE A 1 309 ? 11.634 -12.656 -16.912 1.00 64.69 309 PHE A O 1
ATOM 2494 N N . ASP A 1 310 ? 11.494 -10.417 -16.766 1.00 51.78 310 ASP A N 1
ATOM 2495 C CA . ASP A 1 310 ? 12.493 -10.144 -17.807 1.00 51.78 310 ASP A CA 1
ATOM 2496 C C . ASP A 1 310 ? 13.910 -9.967 -17.214 1.00 51.78 310 ASP A C 1
ATOM 2498 O O . ASP A 1 310 ? 14.882 -9.865 -17.958 1.00 51.78 310 ASP A O 1
ATOM 2502 N N . SER A 1 311 ? 14.059 -9.942 -15.878 1.00 52.38 311 SER A N 1
ATOM 2503 C CA . SER A 1 311 ? 15.351 -9.761 -15.197 1.00 52.38 311 SER A CA 1
ATOM 2504 C C . SER A 1 311 ? 15.615 -10.852 -14.150 1.00 52.38 311 SER A C 1
ATOM 2506 O O . SER A 1 311 ? 14.777 -11.049 -13.268 1.00 52.38 311 SER A O 1
ATOM 2508 N N . PRO A 1 312 ? 16.798 -11.501 -14.170 1.00 53.38 312 PRO A N 1
ATOM 2509 C CA . PRO A 1 312 ? 17.240 -12.435 -13.130 1.00 53.38 312 PRO A CA 1
ATOM 2510 C C . PRO A 1 312 ? 17.377 -11.811 -11.730 1.00 53.38 312 PRO A C 1
ATOM 2512 O O . PRO A 1 312 ? 17.483 -12.542 -10.748 1.00 53.38 312 PRO A O 1
ATOM 2515 N N . GLN A 1 313 ? 17.426 -10.475 -11.637 1.00 52.50 313 GLN A N 1
ATOM 2516 C CA . GLN A 1 313 ? 17.678 -9.735 -10.393 1.00 52.50 313 GLN A CA 1
ATOM 2517 C C . GLN A 1 313 ? 16.439 -9.650 -9.491 1.00 52.50 313 GLN A C 1
ATOM 2519 O O . GLN A 1 313 ? 16.561 -9.651 -8.269 1.00 52.50 313 GLN A O 1
ATOM 2524 N N . TYR A 1 314 ? 15.239 -9.629 -10.074 1.00 55.53 314 TYR A N 1
ATOM 2525 C CA . TYR A 1 314 ? 13.989 -9.672 -9.320 1.00 55.53 314 TYR A CA 1
ATOM 2526 C C . TYR A 1 314 ? 13.590 -11.132 -9.202 1.00 55.53 314 TYR A C 1
ATOM 2528 O O . TYR A 1 314 ? 13.138 -11.730 -10.168 1.00 55.53 314 TYR A O 1
ATOM 2536 N N . LYS A 1 315 ? 13.838 -11.757 -8.052 1.00 53.56 315 LYS A N 1
ATOM 2537 C CA . LYS A 1 315 ? 13.650 -13.208 -7.922 1.00 53.56 315 LYS A CA 1
ATOM 2538 C C . LYS A 1 315 ? 12.226 -13.597 -7.509 1.00 53.56 315 LYS A C 1
ATOM 2540 O O . LYS A 1 315 ? 11.833 -14.740 -7.748 1.00 53.56 315 LYS A O 1
ATOM 2545 N N . TYR A 1 316 ? 11.441 -12.689 -6.911 1.00 61.19 316 TYR A N 1
ATOM 2546 C CA . TYR A 1 316 ? 10.167 -13.089 -6.302 1.00 61.19 316 TYR A CA 1
ATOM 2547 C C . TYR A 1 316 ? 8.997 -12.097 -6.454 1.00 61.19 316 TYR A C 1
ATOM 2549 O O . TYR A 1 316 ? 7.880 -12.575 -6.674 1.00 61.19 316 TYR A O 1
ATOM 2557 N N . LEU A 1 317 ? 9.203 -10.775 -6.419 1.00 66.38 317 LEU A N 1
ATOM 2558 C CA . LEU A 1 317 ? 8.212 -9.780 -6.865 1.00 66.38 317 LEU A CA 1
ATOM 2559 C C . LEU A 1 317 ? 8.668 -9.105 -8.168 1.00 66.38 317 LEU A C 1
ATOM 2561 O O . LEU A 1 317 ? 9.717 -8.463 -8.196 1.00 66.38 317 LEU A O 1
ATOM 2565 N N . PRO A 1 318 ? 7.923 -9.250 -9.272 1.00 62.19 318 PRO A N 1
ATOM 2566 C CA . PRO A 1 318 ? 8.257 -8.581 -10.520 1.00 62.19 318 PRO A CA 1
ATOM 2567 C C . PRO A 1 318 ? 8.029 -7.061 -10.384 1.00 62.19 318 PRO A C 1
ATOM 2569 O O . PRO A 1 318 ? 7.082 -6.650 -9.708 1.00 62.19 318 PRO A O 1
ATOM 2572 N N . PRO A 1 319 ? 8.846 -6.220 -11.048 1.00 66.19 319 PRO A N 1
ATOM 2573 C CA . PRO A 1 319 ? 8.692 -4.765 -11.065 1.00 66.19 319 PRO A CA 1
ATOM 2574 C C . PRO A 1 319 ? 7.438 -4.368 -11.863 1.00 66.19 319 PRO A C 1
ATOM 2576 O O . PRO A 1 319 ? 7.499 -3.999 -13.043 1.00 66.19 319 PRO A O 1
ATOM 2579 N N . ILE A 1 320 ? 6.277 -4.490 -11.222 1.00 74.12 320 ILE A N 1
ATOM 2580 C CA . ILE A 1 320 ? 4.956 -4.243 -11.799 1.00 74.12 320 ILE A CA 1
ATOM 2581 C C . ILE A 1 320 ? 4.242 -3.174 -10.988 1.00 74.12 320 ILE A C 1
ATOM 2583 O O . ILE A 1 320 ? 4.231 -3.199 -9.760 1.00 74.12 320 ILE A O 1
ATOM 2587 N N . VAL A 1 321 ? 3.571 -2.281 -11.705 1.00 77.56 321 VAL A N 1
ATOM 2588 C CA . VAL A 1 321 ? 2.711 -1.246 -11.139 1.00 77.56 321 VAL A CA 1
ATOM 2589 C C . VAL A 1 321 ? 1.260 -1.628 -11.391 1.00 77.56 321 VAL A C 1
ATOM 2591 O O . VAL A 1 321 ? 0.874 -1.866 -12.538 1.00 77.56 321 VAL A O 1
ATOM 2594 N N . ARG A 1 322 ? 0.453 -1.655 -10.327 1.00 85.38 322 ARG A N 1
ATOM 2595 C CA . ARG A 1 322 ? -1.012 -1.664 -10.409 1.00 85.38 322 ARG A CA 1
ATOM 2596 C C . ARG A 1 322 ? -1.503 -0.249 -10.160 1.00 85.38 322 ARG A C 1
ATOM 2598 O O . ARG A 1 322 ? -1.375 0.259 -9.050 1.00 85.38 322 ARG A O 1
ATOM 2605 N N . THR A 1 323 ? -2.047 0.403 -11.181 1.00 82.06 323 THR A N 1
ATOM 2606 C CA . THR A 1 323 ? -2.468 1.803 -11.038 1.00 82.06 323 THR A CA 1
ATOM 2607 C C . THR A 1 323 ? -3.742 1.930 -10.213 1.00 82.06 323 THR A C 1
ATOM 2609 O O . THR A 1 323 ? -4.691 1.165 -10.408 1.00 82.06 323 THR A O 1
ATOM 2612 N N . TRP A 1 324 ? -3.786 2.959 -9.376 1.00 81.50 324 TRP A N 1
ATOM 2613 C CA . TRP A 1 324 ? -4.997 3.474 -8.750 1.00 81.50 324 TRP A CA 1
ATOM 2614 C C . TRP A 1 324 ? -5.474 4.710 -9.532 1.00 81.50 324 TRP A C 1
ATOM 2616 O O . TRP A 1 324 ? -4.661 5.572 -9.853 1.00 81.50 324 TRP A O 1
ATOM 2626 N N . ASP A 1 325 ? -6.757 4.778 -9.900 1.00 69.69 325 ASP A N 1
ATOM 2627 C CA . ASP A 1 325 ? -7.340 5.940 -10.592 1.00 69.69 325 ASP A CA 1
ATOM 2628 C C . ASP A 1 325 ? -8.647 6.362 -9.910 1.00 69.69 325 ASP A C 1
ATOM 2630 O O . ASP A 1 325 ? -9.723 5.806 -10.153 1.00 69.69 325 ASP A O 1
ATOM 2634 N N . GLN A 1 326 ? -8.537 7.383 -9.060 1.00 62.06 326 GLN A N 1
ATOM 2635 C CA . GLN A 1 326 ? -9.639 7.934 -8.273 1.00 62.06 326 GLN A CA 1
ATOM 2636 C C . GLN A 1 326 ? -10.767 8.509 -9.151 1.00 62.06 326 GLN A C 1
ATOM 2638 O O . GLN A 1 326 ? -11.942 8.433 -8.781 1.00 62.06 326 GLN A O 1
ATOM 2643 N N . LYS A 1 327 ? -10.450 9.033 -10.348 1.00 56.53 327 LYS A N 1
ATOM 2644 C CA . LYS A 1 327 ? -11.434 9.704 -11.222 1.00 56.53 327 LYS A CA 1
ATOM 2645 C C . LYS A 1 327 ? -12.505 8.749 -11.743 1.00 56.53 327 LYS A C 1
ATOM 2647 O O . LYS A 1 327 ? -13.610 9.178 -12.066 1.00 56.53 327 LYS A O 1
ATOM 2652 N N . LYS A 1 328 ? -12.205 7.451 -11.821 1.00 53.47 328 LYS A N 1
ATOM 2653 C CA . LYS A 1 328 ? -13.175 6.434 -12.251 1.00 53.47 328 LYS A CA 1
ATOM 2654 C C . LYS A 1 328 ? -14.073 5.945 -11.120 1.00 53.47 328 LYS A C 1
ATOM 2656 O O . LYS A 1 328 ? -15.198 5.546 -11.403 1.00 53.47 328 LYS A O 1
ATOM 2661 N N . VAL A 1 329 ? -13.611 6.017 -9.872 1.00 52.28 329 VAL A N 1
ATOM 2662 C CA . VAL A 1 329 ? -14.395 5.638 -8.685 1.00 52.28 329 VAL A CA 1
ATOM 2663 C C . VAL A 1 329 ? -15.483 6.682 -8.407 1.00 52.28 329 VAL A C 1
ATOM 2665 O O . VAL A 1 329 ? -16.634 6.321 -8.182 1.00 52.28 329 VAL A O 1
ATOM 2668 N N . ALA A 1 330 ? -15.163 7.975 -8.546 1.00 49.50 330 ALA A N 1
ATOM 2669 C CA . ALA A 1 330 ? -16.115 9.072 -8.337 1.00 49.50 330 ALA A CA 1
ATOM 2670 C C . ALA A 1 330 ? -17.281 9.100 -9.348 1.00 49.50 330 ALA A C 1
ATOM 2672 O O . ALA A 1 330 ? -18.372 9.542 -9.010 1.00 49.50 330 ALA A O 1
ATOM 2673 N N . ASN A 1 331 ? -17.077 8.596 -10.570 1.00 45.12 331 ASN A N 1
ATOM 2674 C CA . ASN A 1 331 ? -18.108 8.549 -11.616 1.00 45.12 331 ASN A CA 1
ATOM 2675 C C . ASN A 1 331 ? -18.999 7.289 -11.554 1.00 45.12 331 ASN A C 1
ATOM 2677 O O . ASN A 1 331 ? -19.902 7.138 -12.375 1.00 45.12 331 ASN A O 1
ATOM 2681 N N . GLN A 1 332 ? -18.736 6.361 -10.625 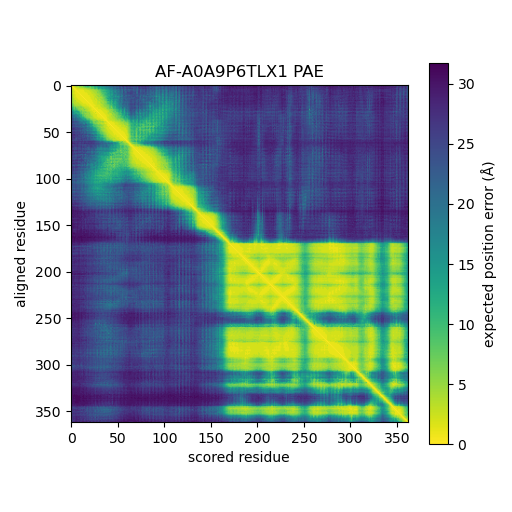1.00 48.16 332 GLN A N 1
ATOM 2682 C CA . GLN A 1 332 ? -19.502 5.117 -10.448 1.00 48.16 332 GLN A CA 1
ATOM 2683 C C . GLN A 1 332 ? -20.450 5.147 -9.236 1.00 48.16 332 GLN A C 1
ATOM 2685 O O . GLN A 1 332 ? -21.179 4.183 -9.020 1.00 48.16 332 GLN A O 1
ATOM 2690 N N . SER A 1 333 ? -20.493 6.247 -8.480 1.00 43.81 333 SER A N 1
ATOM 2691 C CA . SER A 1 333 ? -21.303 6.399 -7.261 1.00 43.81 333 SER A CA 1
ATOM 2692 C C . SER A 1 333 ? -22.826 6.371 -7.483 1.00 43.81 333 SER A C 1
ATOM 2694 O O . SER A 1 333 ? -23.557 6.109 -6.534 1.00 43.81 333 SER A O 1
ATOM 2696 N N . ASP A 1 334 ? -23.312 6.550 -8.718 1.00 38.81 334 ASP A N 1
ATOM 2697 C CA . ASP A 1 334 ? -24.752 6.584 -9.041 1.00 38.81 334 ASP A CA 1
ATOM 2698 C C . ASP A 1 334 ? -25.363 5.234 -9.465 1.00 38.81 334 ASP A C 1
ATOM 2700 O O . ASP A 1 334 ? -26.562 5.138 -9.741 1.00 38.81 334 ASP A O 1
ATOM 2704 N N . ARG A 1 335 ? -24.583 4.148 -9.530 1.00 36.81 335 ARG A N 1
ATOM 2705 C CA . ARG A 1 335 ? -25.119 2.807 -9.817 1.00 36.81 335 ARG A CA 1
ATOM 2706 C C . ARG A 1 335 ? -24.540 1.808 -8.834 1.00 36.81 335 ARG A C 1
ATOM 2708 O O . ARG A 1 335 ? -23.328 1.679 -8.760 1.00 36.81 335 ARG A O 1
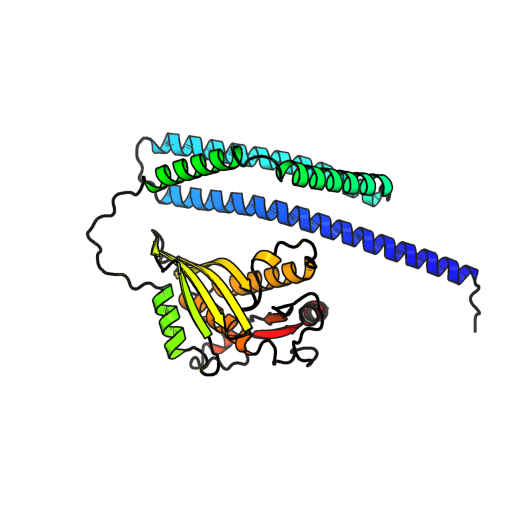ATOM 2715 N N . ASN A 1 336 ? -25.436 1.119 -8.116 1.00 37.75 336 ASN A N 1
ATOM 2716 C CA . ASN A 1 336 ? -25.201 -0.052 -7.262 1.00 37.75 336 ASN A CA 1
ATOM 2717 C C . ASN A 1 336 ? -23.785 -0.628 -7.388 1.00 37.75 336 ASN A C 1
ATOM 2719 O O . ASN A 1 336 ? -23.441 -1.098 -8.472 1.00 37.75 336 ASN A O 1
ATOM 2723 N N . LEU A 1 337 ? -23.040 -0.605 -6.271 1.00 40.19 337 LEU A N 1
ATOM 2724 C CA . LEU A 1 337 ? -21.685 -1.119 -5.997 1.00 40.19 337 LEU A CA 1
ATOM 2725 C C . LEU A 1 337 ? -21.420 -2.557 -6.498 1.00 40.19 337 LEU A C 1
ATOM 2727 O O . LEU A 1 337 ? -21.051 -3.461 -5.758 1.00 40.19 337 LEU A O 1
ATOM 2731 N N . SER A 1 338 ? -21.562 -2.788 -7.792 1.00 36.28 338 SER A N 1
ATOM 2732 C CA . SER A 1 338 ? -20.896 -3.857 -8.504 1.00 36.28 338 SER A CA 1
ATOM 2733 C C . SER A 1 338 ? -19.630 -3.218 -9.040 1.00 36.28 338 SER A C 1
ATOM 2735 O O . SER A 1 338 ? -19.625 -2.709 -10.161 1.00 36.28 338 SER A O 1
ATOM 2737 N N . LEU A 1 339 ? -18.580 -3.197 -8.209 1.00 45.81 339 LEU A N 1
ATOM 2738 C CA . LEU A 1 339 ? -17.213 -2.851 -8.597 1.00 45.81 339 LEU A CA 1
ATOM 2739 C C . LEU A 1 339 ? -16.803 -3.789 -9.746 1.00 45.81 339 LEU A C 1
ATOM 2741 O O . LEU A 1 339 ? -16.224 -4.857 -9.556 1.00 45.81 339 LEU A O 1
ATOM 2745 N N . THR A 1 340 ? -17.185 -3.449 -10.974 1.00 35.38 340 THR A N 1
ATOM 2746 C CA . THR A 1 340 ? -16.761 -4.195 -12.148 1.00 35.38 340 THR A CA 1
ATOM 2747 C C . THR A 1 340 ? -15.256 -4.013 -12.244 1.00 35.38 340 THR A C 1
ATOM 2749 O O . THR A 1 340 ? -14.789 -2.882 -12.354 1.00 35.38 340 THR A O 1
ATOM 2752 N N . HIS A 1 341 ? -14.537 -5.133 -12.197 1.00 42.72 341 HIS A N 1
ATOM 2753 C CA . HIS A 1 341 ? -13.087 -5.369 -12.240 1.00 42.72 341 HIS A CA 1
ATOM 2754 C C . HIS A 1 341 ? -12.217 -4.521 -13.200 1.00 42.72 341 HIS A C 1
ATOM 2756 O O . HIS A 1 341 ? -11.009 -4.721 -13.255 1.00 42.72 341 HIS A O 1
ATOM 2762 N N . ASN A 1 342 ? -12.782 -3.583 -13.957 1.00 44.47 342 ASN A N 1
ATOM 2763 C CA . ASN A 1 342 ? -12.112 -2.853 -15.030 1.00 44.47 342 ASN A CA 1
ATOM 2764 C C . ASN A 1 342 ? -11.456 -1.530 -14.591 1.00 44.47 342 ASN A C 1
ATOM 2766 O O . ASN A 1 342 ? -10.804 -0.886 -15.414 1.00 44.47 342 ASN A O 1
ATOM 2770 N N . THR A 1 343 ? -11.639 -1.078 -13.344 1.00 47.41 343 THR A N 1
ATOM 2771 C CA . THR A 1 343 ? -11.178 0.255 -12.896 1.00 47.41 343 THR A CA 1
ATOM 2772 C C . THR A 1 343 ? -10.082 0.239 -11.832 1.00 47.41 343 THR A C 1
ATOM 2774 O O . THR A 1 343 ? -9.365 1.231 -11.716 1.00 47.41 343 THR A O 1
ATOM 2777 N N . VAL A 1 344 ? -9.883 -0.870 -11.117 1.00 58.19 344 VAL A N 1
ATOM 2778 C CA . VAL A 1 344 ? -8.838 -1.002 -10.091 1.00 58.19 344 VAL A CA 1
ATOM 2779 C C . VAL A 1 344 ? -7.696 -1.862 -10.625 1.00 58.19 344 VAL A C 1
ATOM 2781 O O . VAL A 1 344 ? -7.889 -3.039 -10.920 1.00 58.19 344 VAL A O 1
ATOM 2784 N N . GLY A 1 345 ? -6.496 -1.283 -10.711 1.00 64.88 345 GLY A N 1
ATOM 2785 C CA . GLY A 1 345 ? -5.269 -2.049 -10.891 1.00 64.88 345 GLY A CA 1
ATOM 2786 C C . GLY A 1 345 ? -4.934 -2.412 -12.332 1.00 64.88 345 GLY A C 1
ATOM 2787 O O . GLY A 1 345 ? -4.581 -3.556 -12.581 1.00 64.88 345 GLY A O 1
ATOM 2788 N N . LEU A 1 346 ? -4.964 -1.470 -13.284 1.00 82.50 346 LEU A N 1
ATOM 2789 C CA . LEU A 1 346 ? -4.319 -1.722 -14.582 1.00 82.50 346 LEU A CA 1
ATOM 2790 C C . LEU A 1 346 ? -2.848 -2.070 -14.356 1.00 82.50 346 LEU A C 1
ATOM 2792 O O . LEU A 1 346 ? -2.149 -1.393 -13.598 1.00 82.50 346 LEU A O 1
ATOM 2796 N N . ALA A 1 347 ? -2.402 -3.133 -15.008 1.00 86.69 347 ALA A N 1
ATOM 2797 C CA . ALA A 1 347 ? -1.103 -3.718 -14.764 1.00 86.69 347 ALA A CA 1
ATOM 2798 C C . ALA A 1 347 ? -0.091 -3.252 -15.815 1.00 86.69 347 ALA A C 1
ATOM 2800 O O . ALA A 1 347 ? -0.305 -3.406 -17.018 1.00 86.69 347 ALA A O 1
ATOM 2801 N N . TYR A 1 348 ? 1.030 -2.691 -15.374 1.00 85.88 348 TYR A N 1
ATOM 2802 C CA . TYR A 1 348 ? 2.102 -2.233 -16.255 1.00 85.88 348 TYR A CA 1
ATOM 2803 C C . TYR A 1 348 ? 3.447 -2.774 -15.785 1.00 85.88 348 TYR A C 1
ATOM 2805 O O . TYR A 1 348 ? 3.715 -2.819 -14.586 1.00 85.88 348 TYR A O 1
ATOM 2813 N N . HIS A 1 349 ? 4.349 -3.079 -16.720 1.00 85.00 349 HIS A N 1
ATOM 2814 C CA . HIS A 1 349 ? 5.777 -3.081 -16.391 1.00 85.00 349 HIS A CA 1
ATOM 2815 C C . HIS A 1 349 ? 6.172 -1.685 -15.903 1.00 85.00 349 HIS A C 1
ATOM 2817 O O . HIS A 1 349 ? 5.739 -0.702 -16.511 1.00 85.00 349 HIS A O 1
ATOM 2823 N N . ILE A 1 350 ? 7.035 -1.580 -14.885 1.00 80.88 350 ILE A N 1
ATOM 2824 C CA . ILE A 1 350 ? 7.515 -0.279 -14.374 1.00 80.88 350 ILE A CA 1
ATOM 2825 C C . ILE A 1 350 ? 7.997 0.632 -15.519 1.00 80.88 350 ILE A C 1
ATOM 2827 O O . ILE A 1 350 ? 7.531 1.762 -15.649 1.00 80.88 350 ILE A O 1
ATOM 2831 N N . ARG A 1 351 ? 8.824 0.116 -16.440 1.00 81.12 351 ARG A N 1
ATOM 2832 C CA . ARG A 1 351 ? 9.286 0.876 -17.621 1.00 81.12 351 ARG A CA 1
ATOM 2833 C C . ARG A 1 351 ? 8.136 1.358 -18.507 1.00 81.12 351 ARG A C 1
ATOM 2835 O O . ARG A 1 351 ? 8.103 2.512 -18.921 1.00 81.12 351 ARG A O 1
ATOM 2842 N N . CYS A 1 352 ? 7.154 0.492 -18.758 1.00 83.38 352 CYS A N 1
ATOM 2843 C CA . CYS A 1 352 ? 5.983 0.846 -19.556 1.00 83.38 352 CYS A CA 1
ATOM 2844 C C . CYS A 1 352 ? 5.145 1.951 -18.898 1.00 83.38 352 CYS A C 1
ATOM 2846 O O . CYS A 1 352 ? 4.576 2.779 -19.612 1.00 83.38 352 CYS A O 1
ATOM 2848 N N . PHE A 1 353 ? 5.073 1.970 -17.566 1.00 82.81 353 PHE A N 1
ATOM 2849 C CA . PHE A 1 353 ? 4.373 3.002 -16.812 1.00 82.81 353 PHE A CA 1
ATOM 2850 C C . PHE A 1 353 ? 5.094 4.357 -16.890 1.00 82.81 353 PHE A C 1
ATOM 2852 O O . PHE A 1 353 ? 4.461 5.360 -17.215 1.00 82.81 353 PHE A O 1
ATOM 2859 N N . ILE A 1 354 ? 6.418 4.384 -16.698 1.00 79.19 354 ILE A N 1
ATOM 2860 C CA . ILE A 1 354 ? 7.219 5.621 -16.736 1.00 79.19 354 ILE A CA 1
ATOM 2861 C C . ILE A 1 354 ? 7.090 6.330 -18.087 1.00 79.19 354 ILE A C 1
ATOM 2863 O O . ILE A 1 354 ? 6.819 7.530 -18.133 1.00 79.19 354 ILE A O 1
ATOM 2867 N N . GLU A 1 355 ? 7.270 5.621 -19.208 1.00 77.19 355 GLU A N 1
ATOM 2868 C CA . GLU A 1 355 ? 7.243 6.314 -20.506 1.00 77.19 355 GLU A CA 1
ATOM 2869 C C . GLU A 1 355 ? 5.816 6.725 -20.908 1.00 77.19 355 GLU A C 1
ATOM 2871 O O . GLU A 1 355 ? 5.665 7.640 -21.710 1.00 77.19 355 GLU A O 1
ATOM 2876 N N . ARG A 1 356 ? 4.761 6.141 -20.311 1.00 68.88 356 ARG A N 1
ATOM 2877 C CA . ARG A 1 356 ? 3.388 6.650 -20.483 1.00 68.88 356 ARG A CA 1
ATOM 2878 C C . ARG A 1 356 ? 3.260 8.072 -19.933 1.00 68.88 356 ARG A C 1
ATOM 2880 O O . ARG A 1 356 ? 2.680 8.913 -20.609 1.00 68.88 356 ARG A O 1
ATOM 2887 N N . GLY A 1 357 ? 3.822 8.338 -18.751 1.00 60.50 357 GLY A N 1
ATOM 2888 C CA . GLY A 1 357 ? 3.792 9.669 -18.133 1.00 60.50 357 GLY A CA 1
ATOM 2889 C C . GLY A 1 357 ? 4.500 10.739 -18.971 1.00 60.50 357 GLY A C 1
ATOM 2890 O O . GLY A 1 357 ? 4.058 11.883 -19.002 1.00 60.50 357 GLY A O 1
ATOM 2891 N N . LYS A 1 358 ? 5.548 10.353 -19.714 1.00 53.12 358 LYS A N 1
ATOM 2892 C CA . LYS A 1 358 ? 6.278 11.251 -20.625 1.00 53.12 358 LYS A CA 1
ATOM 2893 C C . LYS A 1 358 ? 5.472 11.634 -21.870 1.00 53.12 358 LYS A C 1
ATOM 2895 O O . LYS A 1 358 ? 5.603 12.753 -22.344 1.00 53.12 358 LYS A O 1
ATOM 2900 N N . VAL A 1 359 ? 4.638 10.727 -22.386 1.00 47.03 359 VAL A N 1
ATOM 2901 C CA . VAL A 1 359 ? 3.819 10.967 -23.592 1.00 47.03 359 VAL A CA 1
ATOM 2902 C C . VAL A 1 359 ? 2.598 11.839 -23.291 1.00 47.03 359 VAL A C 1
ATOM 2904 O O . VAL A 1 359 ? 2.149 12.570 -24.158 1.00 47.03 359 VAL A O 1
ATOM 2907 N N . THR A 1 360 ? 2.065 11.800 -22.069 1.00 46.03 360 THR A N 1
ATOM 2908 C CA . THR A 1 360 ? 0.908 12.625 -21.668 1.00 46.03 360 THR A CA 1
ATOM 2909 C C . THR A 1 360 ? 1.262 14.051 -21.231 1.00 46.03 360 THR A C 1
ATOM 2911 O O . THR A 1 360 ? 0.357 14.811 -20.904 1.00 46.03 360 THR A O 1
ATOM 2914 N N . ALA A 1 361 ? 2.551 14.393 -21.157 1.00 38.66 361 ALA A N 1
ATOM 2915 C CA . ALA A 1 361 ? 3.045 15.716 -20.759 1.00 38.66 361 ALA A CA 1
ATOM 2916 C C . ALA A 1 361 ? 3.510 16.584 -21.952 1.00 38.66 361 ALA A C 1
ATOM 2918 O O . ALA A 1 361 ? 4.023 17.681 -21.737 1.00 38.66 361 ALA A O 1
ATOM 2919 N N . GLN A 1 362 ? 3.348 16.080 -23.182 1.00 29.89 362 GLN A N 1
ATOM 2920 C CA . GLN A 1 362 ? 3.412 16.835 -24.440 1.00 29.89 362 GLN A CA 1
ATOM 2921 C C . GLN A 1 362 ? 1.990 17.143 -24.897 1.00 29.89 362 GLN A C 1
ATOM 2923 O O . GLN A 1 362 ? 1.797 18.238 -25.467 1.00 29.89 362 GLN A O 1
#

pLDDT: mean 71.01, std 17.14, range [29.89, 97.31]

Solvent-accessible surface area (backbone atoms only — not comparable to full-atom values): 20882 Å² total; per-residue (Å²): 134,86,80,79,51,70,68,58,54,53,50,52,49,54,53,48,53,53,51,53,50,52,54,49,51,54,48,52,52,52,52,52,52,49,52,52,50,51,55,49,49,51,53,53,48,52,51,52,49,51,52,49,52,49,54,50,50,68,74,68,60,77,92,49,92,64,47,65,58,57,50,50,57,52,50,52,49,54,53,49,53,52,52,52,52,51,53,52,48,54,52,49,48,53,53,49,53,50,53,48,53,36,58,76,68,68,66,69,60,56,71,58,54,52,51,52,51,56,47,50,53,50,53,51,52,50,50,55,59,65,57,70,79,53,80,69,56,68,60,48,52,52,49,51,52,51,52,50,50,51,51,55,58,66,65,68,61,80,82,73,77,91,80,72,82,69,80,72,77,53,63,68,63,53,51,51,52,50,37,66,75,75,67,52,61,86,88,51,60,65,48,78,49,61,83,37,68,77,40,80,53,97,60,29,36,38,33,30,39,34,42,38,31,64,93,39,37,31,38,38,37,35,37,38,38,35,65,85,78,41,33,37,45,74,82,46,74,49,80,42,19,78,79,55,58,81,83,60,77,75,50,88,81,58,68,63,66,62,58,52,49,49,52,52,51,50,51,52,44,51,55,63,37,35,75,41,50,29,68,56,18,52,49,46,50,52,52,47,58,54,50,42,57,48,52,67,68,44,46,15,76,79,80,63,46,59,44,58,76,90,48,90,84,50,82,54,54,66,72,62,42,62,44,74,52,69,76,62,56,70,74,47,75,90,51,81,93,69,81,64,80,88,61,57,31,61,39,25,42,48,70,59,49,55,56,48,60,60,64,74,74,112